Protein AF-A0A3C1LBI3-F1 (afdb_monomer_lite)

Sequence (192 aa):
MESVDVFKEKRRWQIALRRYILEKKPSTQYVQYYGITIEGFRTWIEMQFINGQSWDNFGTDWQFEHVVPVAYFDLTNEADNKLCWNFTNIHVSGISVQTPHQGISILAAKKYFESMYQASGYPICAAMLAKIDTIEQTTMHAETALATFLQYRKTFLHALTDASIEDY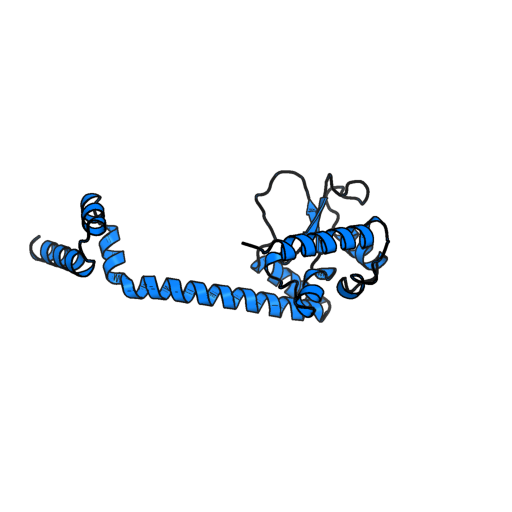LRLNDGLTPEDFLLERTLFQKFAV

pLDDT: mean 90.4, std 12.51, range [39.91, 98.62]

Radius of gyration: 25.66 Å; chains: 1; bounding box: 71×39×62 Å

Structure (mmCIF, N/CA/C/O backbone):
data_AF-A0A3C1LBI3-F1
#
_entry.id   AF-A0A3C1LBI3-F1
#
loop_
_atom_site.group_PDB
_atom_site.id
_atom_site.type_symbol
_atom_site.label_atom_id
_atom_site.label_alt_id
_atom_site.label_comp_id
_atom_site.label_asym_id
_atom_site.label_entity_id
_atom_site.label_seq_id
_atom_site.pdbx_PDB_ins_code
_atom_site.Cartn_x
_atom_site.Cartn_y
_atom_site.Cartn_z
_atom_site.occupancy
_atom_site.B_iso_or_equiv
_atom_site.auth_seq_id
_atom_site.auth_comp_id
_atom_site.auth_asym_id
_atom_site.auth_atom_id
_atom_site.pdbx_PDB_model_num
ATOM 1 N N . MET A 1 1 ? -5.461 14.061 7.483 1.00 43.88 1 MET A N 1
ATOM 2 C CA . MET A 1 1 ? -5.063 14.987 6.402 1.00 43.88 1 MET A CA 1
ATOM 3 C C . MET A 1 1 ? -3.584 14.742 6.156 1.00 43.88 1 MET A C 1
ATOM 5 O O . MET A 1 1 ? -2.796 15.084 7.028 1.00 43.88 1 MET A O 1
ATOM 9 N N . GLU A 1 2 ? -3.216 14.028 5.084 1.00 54.09 2 GLU A N 1
ATOM 10 C CA . GLU A 1 2 ? -1.796 13.826 4.736 1.00 54.09 2 GLU A CA 1
ATOM 11 C C . GLU A 1 2 ? -1.116 15.196 4.604 1.00 54.09 2 GLU A C 1
ATOM 13 O O . GLU A 1 2 ? -1.703 16.130 4.049 1.00 54.09 2 GLU A O 1
ATOM 18 N N . SER A 1 3 ? 0.092 15.353 5.152 1.00 70.50 3 SER A N 1
ATOM 19 C CA . SER A 1 3 ? 0.817 16.617 5.029 1.00 70.50 3 SER A CA 1
ATOM 20 C C . SER A 1 3 ? 1.172 16.870 3.557 1.00 70.50 3 SER A C 1
ATOM 22 O O . SER A 1 3 ? 1.411 15.942 2.782 1.00 70.50 3 SER A O 1
ATOM 24 N N . VAL A 1 4 ? 1.236 18.144 3.156 1.00 70.12 4 VAL A N 1
ATOM 25 C CA . VAL A 1 4 ? 1.608 18.555 1.785 1.00 70.12 4 VAL A CA 1
ATOM 26 C C . VAL A 1 4 ? 2.953 17.952 1.347 1.00 70.12 4 VAL A C 1
ATOM 28 O O . VAL A 1 4 ? 3.188 17.760 0.153 1.00 70.12 4 VAL A O 1
ATOM 31 N N . ASP A 1 5 ? 3.829 17.645 2.303 1.00 76.81 5 ASP A N 1
ATOM 32 C CA . ASP A 1 5 ? 5.141 17.053 2.063 1.00 76.81 5 ASP A CA 1
ATOM 33 C C . ASP A 1 5 ? 5.054 15.570 1.665 1.00 76.81 5 ASP A C 1
ATOM 35 O O . ASP A 1 5 ? 5.617 15.168 0.648 1.00 76.81 5 ASP A O 1
ATOM 39 N N . VAL A 1 6 ? 4.230 14.779 2.364 1.00 76.75 6 VAL A N 1
ATOM 40 C CA . VAL A 1 6 ? 4.013 13.349 2.061 1.00 76.75 6 VAL A CA 1
ATOM 41 C C . VAL A 1 6 ? 3.442 13.159 0.653 1.00 76.75 6 VAL A C 1
ATOM 43 O O . VAL A 1 6 ? 3.898 12.295 -0.098 1.00 76.75 6 VAL A O 1
ATOM 46 N N . PHE A 1 7 ? 2.500 14.013 0.242 1.00 79.38 7 PHE A N 1
ATOM 47 C CA . PHE A 1 7 ? 1.940 13.966 -1.112 1.00 79.38 7 PHE A CA 1
ATOM 48 C C . PHE A 1 7 ? 2.996 14.253 -2.192 1.00 79.38 7 PHE A C 1
ATOM 50 O O . PHE A 1 7 ? 3.051 13.575 -3.225 1.00 79.38 7 PHE A O 1
ATOM 57 N N . LYS A 1 8 ? 3.855 15.256 -1.963 1.00 86.31 8 LYS A N 1
ATOM 58 C CA . LYS A 1 8 ? 4.955 15.589 -2.880 1.00 86.31 8 LYS A CA 1
ATOM 59 C C . LYS A 1 8 ? 5.960 14.449 -2.965 1.00 86.31 8 LYS A C 1
ATOM 61 O O . LYS A 1 8 ? 6.387 14.115 -4.071 1.00 86.31 8 LYS A O 1
ATOM 66 N N . GLU A 1 9 ? 6.299 13.843 -1.834 1.00 88.38 9 GLU A N 1
ATOM 67 C CA . GLU A 1 9 ? 7.255 12.744 -1.778 1.00 88.38 9 GLU A CA 1
ATOM 68 C C . GLU A 1 9 ? 6.725 11.516 -2.520 1.00 88.38 9 GLU A C 1
ATOM 70 O O . GLU A 1 9 ? 7.373 11.034 -3.450 1.00 88.38 9 GLU A O 1
ATOM 75 N N . LYS A 1 10 ? 5.485 11.096 -2.246 1.00 91.06 10 LYS A N 1
ATOM 76 C CA . LYS A 1 10 ? 4.808 10.023 -2.993 1.00 91.06 10 LYS A CA 1
ATOM 77 C C . LYS A 1 10 ? 4.857 10.252 -4.505 1.00 91.06 10 LYS A C 1
ATOM 79 O O . LYS A 1 10 ? 5.157 9.333 -5.268 1.00 91.06 10 LYS A O 1
ATOM 84 N N . ARG A 1 11 ? 4.594 11.481 -4.962 1.00 93.12 11 ARG A N 1
ATOM 85 C CA . ARG A 1 11 ? 4.650 11.819 -6.392 1.00 93.12 11 ARG A CA 1
ATOM 86 C C . ARG A 1 11 ? 6.059 11.655 -6.971 1.00 93.12 11 ARG A C 1
ATOM 88 O O . ARG A 1 11 ? 6.186 11.182 -8.100 1.00 93.12 11 ARG A O 1
ATOM 95 N N . ARG A 1 12 ? 7.112 12.021 -6.231 1.00 94.56 12 ARG A N 1
ATOM 96 C CA . ARG A 1 12 ? 8.508 11.830 -6.670 1.00 94.56 12 ARG A CA 1
ATOM 97 C C . ARG A 1 12 ? 8.838 10.353 -6.849 1.00 94.56 12 ARG A C 1
ATOM 99 O O . ARG A 1 12 ? 9.368 9.991 -7.898 1.00 94.56 12 ARG A O 1
ATOM 106 N N . TRP A 1 13 ? 8.445 9.512 -5.896 1.00 96.31 13 TRP A N 1
ATOM 107 C CA . TRP A 1 13 ? 8.600 8.062 -5.997 1.00 96.31 13 TRP A CA 1
ATOM 108 C C . TRP A 1 13 ? 7.884 7.473 -7.212 1.00 96.31 13 TRP A C 1
ATOM 110 O O . TRP A 1 13 ? 8.488 6.733 -7.984 1.00 96.31 13 TRP A O 1
ATOM 120 N N . GLN A 1 14 ? 6.626 7.856 -7.451 1.00 95.38 14 GLN A N 1
ATOM 121 C CA . GLN A 1 14 ? 5.868 7.384 -8.616 1.00 95.38 14 GLN A CA 1
ATOM 122 C C . GLN A 1 14 ? 6.531 7.777 -9.942 1.00 95.38 14 GLN A C 1
ATOM 124 O O . GLN A 1 14 ? 6.595 6.968 -10.869 1.00 95.38 14 GLN A O 1
ATOM 129 N N . ILE A 1 15 ? 7.038 9.010 -10.042 1.00 96.19 15 ILE A N 1
ATOM 130 C CA . ILE A 1 15 ? 7.778 9.469 -11.223 1.00 96.19 15 ILE A CA 1
ATOM 131 C C . ILE A 1 15 ? 9.071 8.662 -11.381 1.00 96.19 15 ILE A C 1
ATOM 133 O O . ILE A 1 15 ? 9.368 8.199 -12.481 1.00 96.19 15 ILE A O 1
ATOM 137 N N . ALA A 1 16 ? 9.829 8.466 -10.300 1.00 97.19 16 ALA A N 1
ATOM 138 C CA . ALA A 1 16 ? 11.071 7.704 -10.327 1.00 97.19 16 ALA A CA 1
ATOM 139 C C . ALA A 1 16 ? 10.845 6.243 -10.743 1.00 97.19 16 ALA A C 1
ATOM 141 O O . ALA A 1 16 ? 11.603 5.732 -11.565 1.00 97.19 16 ALA A O 1
ATOM 142 N N . LEU A 1 17 ? 9.791 5.598 -10.238 1.00 97.56 17 LEU A N 1
ATOM 143 C CA . LEU A 1 17 ? 9.417 4.226 -10.583 1.00 97.56 17 LEU A CA 1
ATOM 144 C C . LEU A 1 17 ? 9.047 4.111 -12.066 1.00 97.56 17 LEU A C 1
ATOM 146 O O . LEU A 1 17 ? 9.559 3.246 -12.774 1.00 97.56 17 LEU A O 1
ATOM 150 N N . ARG A 1 18 ? 8.211 5.029 -12.570 1.00 96.75 18 ARG A N 1
ATOM 151 C CA . ARG A 1 18 ? 7.833 5.059 -13.991 1.00 96.75 18 ARG A CA 1
ATOM 152 C C . ARG A 1 18 ? 9.054 5.233 -14.890 1.00 96.75 18 ARG A C 1
ATOM 154 O O . ARG A 1 18 ? 9.206 4.481 -15.845 1.00 96.75 18 ARG A O 1
ATOM 161 N N . ARG A 1 19 ? 9.960 6.160 -14.563 1.00 97.31 19 ARG A N 1
ATOM 162 C CA . ARG A 1 19 ? 11.215 6.348 -15.314 1.00 97.31 19 ARG A CA 1
ATOM 163 C C . ARG A 1 19 ? 12.122 5.117 -15.243 1.00 97.31 19 ARG A C 1
ATOM 165 O O . ARG A 1 19 ? 12.739 4.766 -16.246 1.00 97.31 19 ARG A O 1
ATOM 172 N N . TYR A 1 20 ? 12.175 4.449 -14.091 1.00 97.62 20 TYR A N 1
ATOM 173 C CA . TYR A 1 20 ? 12.957 3.230 -13.905 1.00 97.62 20 TYR A CA 1
ATOM 174 C C . TYR A 1 20 ? 12.481 2.103 -14.827 1.00 97.62 20 TYR A C 1
ATOM 176 O O . TYR A 1 20 ? 13.297 1.502 -15.517 1.00 97.62 20 TYR A O 1
ATOM 184 N N . ILE A 1 21 ? 11.170 1.851 -14.880 1.00 96.94 21 ILE A N 1
ATOM 185 C CA . ILE A 1 21 ? 10.602 0.699 -15.597 1.00 96.94 21 ILE A CA 1
ATOM 186 C C . ILE A 1 21 ? 10.344 1.008 -17.079 1.00 96.94 21 ILE A C 1
ATOM 188 O O . ILE A 1 21 ? 10.713 0.214 -17.948 1.00 96.94 21 ILE A O 1
ATOM 192 N N . LEU A 1 22 ? 9.709 2.147 -17.380 1.00 96.81 22 LEU A N 1
ATOM 193 C CA . LEU A 1 22 ? 9.248 2.490 -18.732 1.00 96.81 22 LEU A CA 1
ATOM 194 C C . LEU A 1 22 ? 10.373 3.073 -19.585 1.00 96.81 22 LEU A C 1
ATOM 196 O O . LEU A 1 22 ? 10.549 2.676 -20.730 1.00 96.81 22 LEU A O 1
ATOM 200 N N . GLU A 1 23 ? 11.159 3.989 -19.018 1.00 96.81 23 GLU A N 1
ATOM 201 C CA . GLU A 1 23 ? 12.251 4.654 -19.741 1.00 96.81 23 GLU A CA 1
ATOM 202 C C . GLU A 1 23 ? 13.610 3.974 -19.542 1.00 96.81 23 GLU A C 1
ATOM 204 O O . GLU A 1 23 ? 14.593 4.401 -20.147 1.00 96.81 23 GLU A O 1
ATOM 209 N N . LYS A 1 24 ? 13.693 2.960 -18.670 1.00 97.06 24 LYS A N 1
ATOM 210 C CA . LYS A 1 24 ? 14.946 2.303 -18.264 1.00 97.06 24 LYS A CA 1
ATOM 211 C C . LYS A 1 24 ? 16.002 3.289 -17.731 1.00 97.06 24 LYS A C 1
ATOM 213 O O . LYS A 1 24 ? 17.202 3.088 -17.910 1.00 97.06 24 LYS A O 1
ATOM 218 N N . LYS A 1 25 ? 15.566 4.369 -17.068 1.00 97.06 25 LYS A N 1
ATOM 219 C CA . LYS A 1 25 ? 16.437 5.420 -16.507 1.00 97.06 25 LYS A CA 1
ATOM 220 C C . LYS A 1 25 ? 16.445 5.367 -14.979 1.00 97.06 25 LYS A C 1
ATOM 222 O O . LYS A 1 25 ? 15.513 5.883 -14.355 1.00 97.06 25 LYS A O 1
ATOM 227 N N . PRO A 1 26 ? 17.481 4.785 -14.352 1.00 95.25 26 PRO A N 1
ATOM 228 C CA . PRO A 1 26 ? 17.553 4.712 -12.905 1.00 95.25 26 PRO A CA 1
ATOM 229 C C . PRO A 1 26 ? 17.891 6.058 -12.265 1.00 95.25 26 PRO A C 1
ATOM 231 O O . PRO A 1 26 ? 18.691 6.835 -12.781 1.00 95.25 26 PRO A O 1
ATOM 234 N N . SER A 1 27 ? 17.296 6.305 -11.099 1.00 95.75 27 SER A N 1
ATOM 235 C CA . SER A 1 27 ? 17.718 7.362 -10.181 1.00 95.75 27 SER A CA 1
ATOM 236 C C . SER A 1 27 ? 18.553 6.744 -9.068 1.00 95.75 27 SER A C 1
ATOM 238 O O . SER A 1 27 ? 18.104 5.792 -8.426 1.00 95.75 27 SER A O 1
ATOM 240 N N . THR A 1 28 ? 19.731 7.309 -8.803 1.00 94.06 28 THR A N 1
ATOM 241 C CA . THR A 1 28 ? 20.610 6.881 -7.703 1.00 94.06 28 THR A CA 1
ATOM 242 C C . THR A 1 28 ? 19.925 6.973 -6.342 1.00 94.06 28 THR A C 1
ATOM 244 O O . THR A 1 28 ? 20.208 6.165 -5.466 1.00 94.06 28 THR A O 1
ATOM 247 N N . GLN A 1 29 ? 18.978 7.901 -6.185 1.00 95.25 29 GLN A N 1
ATOM 248 C CA . GLN A 1 29 ? 18.228 8.087 -4.947 1.00 95.25 29 GLN A CA 1
ATOM 249 C C . GLN A 1 29 ? 17.225 6.956 -4.676 1.00 95.25 29 GLN A C 1
ATOM 251 O O . GLN A 1 29 ? 16.983 6.641 -3.519 1.00 95.25 29 GLN A O 1
ATOM 256 N N . TYR A 1 30 ? 16.639 6.344 -5.712 1.00 96.50 30 TYR A N 1
ATOM 257 C CA . TYR A 1 30 ? 15.476 5.453 -5.558 1.00 96.50 30 TYR A CA 1
ATOM 258 C C . TYR A 1 30 ? 15.747 3.992 -5.947 1.00 96.50 30 TYR A C 1
ATOM 260 O O . TYR A 1 30 ? 15.022 3.095 -5.528 1.00 96.50 30 TYR A O 1
ATOM 268 N N . VAL A 1 31 ? 16.798 3.721 -6.729 1.00 96.69 31 VAL A N 1
ATOM 269 C CA . VAL A 1 31 ? 17.041 2.390 -7.317 1.00 96.69 31 VAL A CA 1
ATOM 270 C C . VAL A 1 31 ? 17.160 1.263 -6.286 1.00 96.69 31 VAL A C 1
ATOM 272 O O . VAL A 1 31 ? 16.688 0.158 -6.537 1.00 96.69 31 VAL A O 1
ATOM 275 N N . GLN A 1 32 ? 17.737 1.536 -5.114 1.00 96.00 32 GLN A N 1
ATOM 276 C CA . GLN A 1 32 ? 17.959 0.521 -4.077 1.00 96.00 32 GLN A CA 1
ATOM 277 C C . GLN A 1 32 ? 16.666 -0.026 -3.450 1.00 96.00 32 GLN A C 1
ATOM 279 O O . GLN A 1 32 ? 16.679 -1.103 -2.861 1.00 96.00 32 GLN A O 1
ATOM 284 N N . TYR A 1 33 ? 15.551 0.695 -3.575 1.00 98.12 33 TYR A N 1
ATOM 285 C CA . TYR A 1 33 ? 14.290 0.339 -2.923 1.00 98.12 33 TYR A CA 1
ATOM 286 C C . TYR A 1 33 ? 13.440 -0.624 -3.752 1.00 98.12 33 TYR A C 1
ATOM 288 O O . TYR A 1 33 ? 12.592 -1.319 -3.202 1.00 98.12 33 TYR A O 1
ATOM 296 N N . TYR A 1 34 ? 13.691 -0.717 -5.060 1.00 97.88 34 TYR A N 1
ATOM 297 C CA . TYR A 1 34 ? 12.914 -1.580 -5.949 1.00 97.88 34 TYR A CA 1
ATOM 298 C C . TYR A 1 34 ? 13.234 -3.069 -5.769 1.00 97.88 34 TYR A C 1
ATOM 300 O O . TYR A 1 34 ? 12.408 -3.910 -6.106 1.00 97.88 34 TYR A O 1
ATOM 308 N N . GLY A 1 35 ? 14.403 -3.408 -5.208 1.00 96.94 35 GLY A N 1
ATOM 309 C CA . GLY A 1 35 ? 14.765 -4.780 -4.823 1.00 96.94 35 GLY A CA 1
ATOM 310 C C . GLY A 1 35 ? 15.029 -5.749 -5.981 1.00 96.94 35 GLY A C 1
ATOM 311 O O . GLY A 1 35 ? 15.214 -6.940 -5.743 1.00 96.94 35 GLY A O 1
ATOM 312 N N . ILE A 1 36 ? 15.056 -5.251 -7.218 1.00 97.62 36 ILE A N 1
ATOM 313 C CA . ILE A 1 36 ? 15.283 -6.024 -8.442 1.00 97.62 36 ILE A CA 1
ATOM 314 C C . ILE A 1 36 ? 15.944 -5.136 -9.509 1.00 97.62 36 ILE A C 1
ATOM 316 O O . ILE A 1 36 ? 15.959 -3.911 -9.387 1.00 97.62 36 ILE A O 1
ATOM 320 N N . THR A 1 37 ? 16.509 -5.741 -10.555 1.00 98.06 37 THR A N 1
ATOM 321 C CA . THR A 1 37 ? 17.039 -5.018 -11.722 1.00 98.06 37 THR A CA 1
ATOM 322 C C . THR A 1 37 ? 15.912 -4.481 -12.611 1.00 98.06 37 THR A C 1
ATOM 324 O O . THR A 1 37 ? 14.789 -4.971 -12.546 1.00 98.06 37 THR A O 1
ATOM 327 N N . ILE A 1 38 ? 16.210 -3.518 -13.497 1.00 98.00 38 ILE A N 1
ATOM 328 C CA . ILE A 1 38 ? 15.226 -2.965 -14.451 1.00 98.00 38 ILE A CA 1
ATOM 329 C C . ILE A 1 38 ? 14.586 -4.086 -15.272 1.00 98.00 38 ILE A C 1
ATOM 331 O O . ILE A 1 38 ? 13.363 -4.164 -15.353 1.00 98.00 38 ILE A O 1
ATOM 335 N N . GLU A 1 39 ? 15.402 -4.967 -15.856 1.00 98.25 39 GLU A N 1
ATOM 336 C CA . GLU A 1 39 ? 14.892 -6.066 -16.682 1.00 98.25 39 GLU A CA 1
ATOM 337 C C . GLU A 1 39 ? 14.096 -7.072 -15.849 1.00 98.25 39 GLU A C 1
ATOM 339 O O . GLU A 1 39 ? 13.017 -7.473 -16.268 1.00 98.25 39 GLU A O 1
ATOM 344 N N . GLY A 1 40 ? 14.547 -7.402 -14.633 1.00 98.38 40 GLY A N 1
ATOM 345 C CA . GLY A 1 40 ? 13.785 -8.276 -13.741 1.00 98.38 40 GLY A CA 1
ATOM 346 C C . GLY A 1 40 ? 12.436 -7.672 -13.337 1.00 98.38 40 GLY A C 1
ATOM 347 O O . GLY A 1 40 ? 11.436 -8.384 -13.309 1.00 98.38 40 GLY A O 1
ATOM 348 N N . PHE A 1 41 ? 12.373 -6.357 -13.100 1.00 98.38 41 PHE A N 1
ATOM 349 C CA . PHE A 1 41 ? 11.109 -5.666 -12.834 1.00 98.38 41 PHE A CA 1
ATOM 350 C C . PHE A 1 41 ? 10.194 -5.712 -14.064 1.00 98.38 41 PHE A C 1
ATOM 352 O O . PHE A 1 41 ? 8.999 -5.965 -13.956 1.00 98.38 41 PHE A O 1
ATOM 359 N N . ARG A 1 42 ? 10.737 -5.509 -15.265 1.00 98.25 42 ARG A N 1
ATOM 360 C CA . ARG A 1 42 ? 9.938 -5.591 -16.492 1.00 98.25 42 ARG A CA 1
ATOM 361 C C . ARG A 1 42 ? 9.386 -6.998 -16.713 1.00 98.25 42 ARG A C 1
ATOM 363 O O . ARG A 1 42 ? 8.188 -7.112 -16.933 1.00 98.25 42 ARG A O 1
ATOM 370 N N . THR A 1 43 ? 10.193 -8.045 -16.535 1.00 98.31 43 THR A N 1
ATOM 371 C CA . THR A 1 43 ? 9.707 -9.435 -16.561 1.00 98.31 43 THR A CA 1
ATOM 372 C C . THR A 1 43 ? 8.627 -9.668 -15.505 1.00 98.31 43 THR A C 1
ATOM 374 O O . THR A 1 43 ? 7.597 -10.268 -15.799 1.00 98.31 43 THR A O 1
ATOM 377 N N . TRP A 1 44 ? 8.817 -9.154 -14.286 1.00 97.62 44 TRP A N 1
ATOM 378 C CA . TRP A 1 44 ? 7.824 -9.243 -13.214 1.00 97.62 44 TRP A CA 1
ATOM 379 C C . TRP A 1 44 ? 6.468 -8.637 -13.592 1.00 97.62 44 TRP A C 1
ATOM 381 O O . TRP A 1 44 ? 5.428 -9.220 -13.291 1.00 97.62 44 TRP A O 1
ATOM 391 N N . ILE A 1 45 ? 6.473 -7.486 -14.264 1.00 97.69 45 ILE A N 1
ATOM 392 C CA . ILE A 1 45 ? 5.263 -6.803 -14.734 1.00 97.69 45 ILE A CA 1
ATOM 393 C C . ILE A 1 45 ? 4.639 -7.532 -15.932 1.00 97.69 45 ILE A C 1
ATOM 395 O O . ILE A 1 45 ? 3.430 -7.738 -15.952 1.00 97.69 45 ILE A O 1
ATOM 399 N N . GLU A 1 46 ? 5.448 -7.974 -16.897 1.00 97.19 46 GLU A N 1
ATOM 400 C CA . GLU A 1 46 ? 4.980 -8.690 -18.093 1.00 97.19 46 GLU A CA 1
ATOM 401 C C . GLU A 1 46 ? 4.236 -9.986 -17.751 1.00 97.19 46 GLU A C 1
ATOM 403 O O . GLU A 1 46 ? 3.233 -10.298 -18.387 1.00 97.19 46 GLU A O 1
ATOM 408 N N . MET A 1 47 ? 4.667 -10.706 -16.708 1.00 96.50 47 MET A N 1
ATOM 409 C CA . MET A 1 47 ? 3.979 -11.915 -16.227 1.00 96.50 47 MET A CA 1
ATOM 410 C C . MET A 1 47 ? 2.548 -11.659 -15.729 1.00 96.50 47 MET A C 1
ATOM 412 O O . MET A 1 47 ? 1.785 -12.607 -15.558 1.00 96.50 47 MET A O 1
ATOM 416 N N . GLN A 1 48 ? 2.187 -10.401 -15.473 1.00 95.38 48 GLN A N 1
ATOM 417 C CA . GLN A 1 48 ? 0.884 -10.004 -14.944 1.00 95.38 48 GLN A CA 1
ATOM 418 C C . GLN A 1 48 ? -0.033 -9.402 -16.011 1.00 95.38 48 GLN A C 1
ATOM 420 O O . GLN A 1 48 ? -1.189 -9.104 -15.715 1.00 95.38 48 GLN A O 1
ATOM 425 N N . PHE A 1 49 ? 0.452 -9.210 -17.242 1.00 94.56 49 PHE A N 1
ATOM 426 C CA . PHE A 1 49 ? -0.392 -8.745 -18.334 1.00 94.56 49 PHE A CA 1
ATOM 427 C C . PHE A 1 49 ? -1.452 -9.795 -18.663 1.00 94.56 49 PHE A C 1
ATOM 429 O O . PHE A 1 49 ? -1.160 -10.914 -19.083 1.00 94.56 49 PHE A O 1
ATOM 436 N N . ILE A 1 50 ? -2.707 -9.402 -18.490 1.00 85.81 50 ILE A N 1
ATOM 437 C CA . ILE A 1 50 ? -3.890 -10.169 -18.859 1.00 85.81 50 ILE A CA 1
ATOM 438 C C . ILE A 1 50 ? -4.638 -9.409 -19.963 1.00 85.81 50 ILE A C 1
ATOM 440 O O . ILE A 1 50 ? -4.403 -8.233 -20.201 1.00 85.81 50 ILE A O 1
ATOM 444 N N . ASN A 1 51 ? -5.536 -10.051 -20.704 1.00 82.50 51 ASN A N 1
ATOM 445 C CA . ASN A 1 51 ? -6.503 -9.332 -21.554 1.00 82.50 51 ASN A CA 1
ATOM 446 C C . ASN A 1 51 ? -5.914 -8.291 -22.546 1.00 82.50 51 ASN A C 1
ATOM 448 O O . ASN A 1 51 ? -6.506 -7.234 -22.751 1.00 82.50 51 ASN A O 1
ATOM 452 N N . GLY A 1 52 ? -4.759 -8.567 -23.163 1.00 87.44 52 GLY A N 1
ATOM 453 C CA . GLY A 1 52 ? -4.169 -7.690 -24.189 1.00 87.44 52 GLY A CA 1
ATOM 454 C C . GLY A 1 52 ? -3.359 -6.497 -23.660 1.00 87.44 52 GLY A C 1
ATOM 455 O O . GLY A 1 52 ? -3.008 -5.606 -24.433 1.00 87.44 52 GLY A O 1
ATOM 456 N N . GLN A 1 53 ? -3.032 -6.462 -22.366 1.00 93.81 53 GLN A N 1
ATOM 457 C CA . GLN A 1 53 ? -2.083 -5.481 -21.834 1.00 93.81 53 GLN A CA 1
ATOM 458 C C . GLN A 1 53 ? -0.680 -5.668 -22.422 1.00 93.81 53 GLN A C 1
ATOM 460 O O . GLN A 1 53 ? -0.218 -6.783 -22.662 1.00 93.81 53 GLN A O 1
ATOM 465 N N . SER A 1 54 ? -0.010 -4.549 -22.674 1.00 96.19 54 SER A N 1
ATOM 466 C CA . SER A 1 54 ? 1.343 -4.476 -23.218 1.00 96.19 54 SER A CA 1
ATOM 467 C C . SER A 1 54 ? 2.025 -3.188 -22.754 1.00 96.19 54 SER A C 1
ATOM 469 O O . SER A 1 54 ? 1.400 -2.298 -22.185 1.00 96.19 54 SER A O 1
ATOM 471 N N . TRP A 1 55 ? 3.319 -3.024 -23.008 1.00 96.75 55 TRP A N 1
ATOM 472 C CA . TRP A 1 55 ? 3.987 -1.763 -22.668 1.00 96.75 55 TRP A CA 1
ATOM 473 C C . TRP A 1 55 ? 3.441 -0.551 -23.433 1.00 96.75 55 TRP A C 1
ATOM 475 O O . TRP A 1 55 ? 3.504 0.561 -22.911 1.00 96.75 55 TRP A O 1
ATOM 485 N N . ASP A 1 56 ? 2.871 -0.768 -24.621 1.00 96.19 56 ASP A N 1
ATOM 486 C CA . ASP A 1 56 ? 2.409 0.299 -25.512 1.00 96.19 56 ASP A CA 1
ATOM 487 C C . ASP A 1 56 ? 1.085 0.930 -25.055 1.00 96.19 56 ASP A C 1
ATOM 489 O O . ASP A 1 56 ? 0.791 2.068 -25.417 1.00 96.19 56 ASP A O 1
ATOM 493 N N . ASN A 1 57 ? 0.301 0.228 -24.227 1.00 94.62 57 ASN A N 1
ATOM 494 C CA . ASN A 1 57 ? -0.981 0.712 -23.698 1.00 94.62 57 ASN A CA 1
ATOM 495 C C . ASN A 1 57 ? -0.943 1.074 -22.201 1.00 94.62 57 ASN A C 1
ATOM 497 O O . ASN A 1 57 ? -1.990 1.210 -21.556 1.00 94.62 57 ASN A O 1
ATOM 501 N N . PHE A 1 58 ? 0.254 1.298 -21.643 1.00 95.06 58 PHE A N 1
ATOM 502 C CA . PHE A 1 58 ? 0.408 1.842 -20.292 1.00 95.06 58 PHE A CA 1
ATOM 503 C C . PHE A 1 58 ? -0.249 3.228 -20.166 1.00 95.06 58 PHE A C 1
ATOM 505 O O . PHE A 1 58 ? -0.020 4.129 -20.969 1.00 95.06 58 PHE A O 1
ATOM 512 N N . GLY A 1 59 ? -1.037 3.425 -19.110 1.00 91.25 59 GLY A N 1
ATOM 513 C CA . GLY A 1 59 ? -1.783 4.655 -18.843 1.00 91.25 59 GLY A CA 1
ATOM 514 C C . GLY A 1 59 ? -3.098 4.779 -19.616 1.00 91.25 59 GLY A C 1
ATOM 515 O O . GLY A 1 59 ? -3.873 5.683 -19.318 1.00 91.25 59 GLY A O 1
ATOM 516 N N . THR A 1 60 ? -3.365 3.883 -20.572 1.00 91.88 60 THR A N 1
ATOM 517 C CA . THR A 1 60 ? -4.661 3.772 -21.263 1.00 91.88 60 THR A CA 1
ATOM 518 C C . THR A 1 60 ? -5.428 2.547 -20.779 1.00 91.88 60 THR A C 1
ATOM 520 O O . THR A 1 60 ? -6.545 2.695 -20.290 1.00 91.88 60 THR A O 1
ATOM 523 N N . ASP A 1 61 ? -4.798 1.370 -20.815 1.00 91.94 61 ASP A N 1
ATOM 524 C CA . ASP A 1 61 ? -5.453 0.103 -20.469 1.00 91.94 61 ASP A CA 1
ATOM 525 C C . ASP A 1 61 ? -5.050 -0.410 -19.084 1.00 91.94 61 ASP A C 1
ATOM 527 O O . ASP A 1 61 ? -5.818 -1.127 -18.442 1.00 91.94 61 ASP A O 1
ATOM 531 N N . TRP A 1 62 ? -3.866 -0.030 -18.594 1.00 93.75 62 TRP A N 1
ATOM 532 C CA . TRP A 1 62 ? -3.368 -0.435 -17.279 1.00 93.75 62 TRP A CA 1
ATOM 533 C C . TRP A 1 62 ? -2.372 0.556 -16.672 1.00 93.75 62 TRP A C 1
ATOM 535 O O . TRP A 1 62 ? -1.817 1.419 -17.351 1.00 93.75 62 TRP A O 1
ATOM 545 N N . GLN A 1 63 ? -2.127 0.420 -15.372 1.00 94.31 63 GLN A N 1
ATOM 546 C CA . GLN A 1 63 ? -1.192 1.227 -14.595 1.00 94.31 63 GLN A CA 1
ATOM 547 C C . GLN A 1 63 ? -0.501 0.402 -13.500 1.00 94.31 63 GLN A C 1
ATOM 549 O O . GLN A 1 63 ? -0.910 -0.715 -13.191 1.00 94.31 63 GLN A O 1
ATOM 554 N N . PHE A 1 64 ? 0.540 0.977 -12.890 1.00 95.06 64 PHE A N 1
ATOM 555 C CA . PHE A 1 64 ? 1.158 0.415 -11.686 1.00 95.06 64 PHE A CA 1
ATOM 556 C C . PHE A 1 64 ? 0.287 0.676 -10.461 1.00 95.06 64 PHE A C 1
ATOM 558 O O . PHE A 1 64 ? -0.066 1.828 -10.186 1.00 95.06 64 PHE A O 1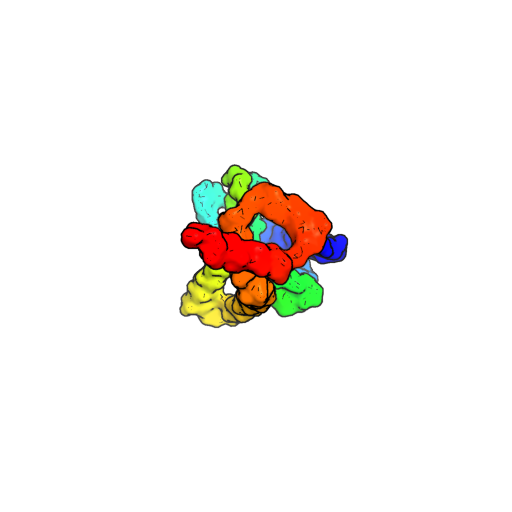
ATOM 565 N N . GLU A 1 65 ? 0.039 -0.366 -9.681 1.00 92.62 65 GLU A N 1
ATOM 566 C CA . GLU A 1 65 ? -0.670 -0.281 -8.410 1.00 92.62 65 GLU A CA 1
ATOM 567 C C . GLU A 1 65 ? 0.094 -1.017 -7.306 1.00 92.62 65 GLU A C 1
ATOM 569 O O . GLU A 1 65 ? 0.883 -1.923 -7.574 1.00 92.62 65 GLU A O 1
ATOM 574 N N . HIS A 1 66 ? -0.101 -0.596 -6.055 1.00 94.38 66 HIS A N 1
ATOM 575 C CA . HIS A 1 66 ? 0.518 -1.273 -4.920 1.00 94.38 66 HIS A CA 1
ATOM 576 C C . HIS A 1 66 ? -0.378 -2.404 -4.416 1.00 94.38 66 HIS A C 1
ATOM 578 O O . HIS A 1 66 ? -1.592 -2.227 -4.352 1.00 94.38 66 HIS A O 1
ATOM 584 N N . VAL A 1 67 ? 0.206 -3.536 -4.022 1.00 95.88 67 VAL A N 1
ATOM 585 C CA . VAL A 1 67 ? -0.547 -4.633 -3.394 1.00 95.88 67 VAL A CA 1
ATOM 586 C C . VAL A 1 67 ? -1.002 -4.227 -1.991 1.00 95.88 67 VAL A C 1
ATOM 588 O O . VAL A 1 67 ? -2.189 -4.281 -1.688 1.00 95.88 67 VAL A O 1
ATOM 591 N N . VAL A 1 68 ? -0.077 -3.754 -1.151 1.00 95.75 68 VAL A N 1
ATOM 592 C CA . VAL A 1 68 ? -0.388 -3.024 0.084 1.00 95.75 68 VAL A CA 1
ATOM 593 C C . VAL A 1 68 ? -0.340 -1.526 -0.231 1.00 95.75 68 VAL A C 1
ATOM 595 O O . VAL A 1 68 ? 0.716 -1.033 -0.640 1.00 95.75 68 VAL A O 1
ATOM 598 N N . PRO A 1 69 ? -1.440 -0.772 -0.052 1.00 93.62 69 PRO A N 1
ATOM 599 C CA . PRO A 1 69 ? -1.484 0.646 -0.393 1.00 93.62 69 PRO A CA 1
ATOM 600 C C . PRO A 1 69 ? -0.424 1.489 0.326 1.00 93.62 69 PRO A C 1
ATOM 602 O O . PRO A 1 69 ? -0.195 1.326 1.522 1.00 93.62 69 PRO A O 1
ATOM 605 N N . VAL A 1 70 ? 0.132 2.481 -0.383 1.00 93.50 70 VAL A N 1
ATOM 606 C CA . VAL A 1 70 ? 1.124 3.446 0.147 1.00 93.50 70 VAL A CA 1
ATOM 607 C C . VAL A 1 70 ? 0.676 4.096 1.465 1.00 93.50 70 VAL A C 1
ATOM 609 O O . VAL A 1 70 ? 1.509 4.394 2.309 1.00 93.50 70 VAL A O 1
ATOM 612 N N . ALA A 1 71 ? -0.633 4.282 1.664 1.00 91.38 71 ALA A N 1
ATOM 613 C CA . ALA A 1 71 ? -1.205 4.899 2.865 1.00 91.38 71 ALA A CA 1
ATOM 614 C C . ALA A 1 71 ? -0.918 4.131 4.172 1.00 91.38 71 ALA A C 1
ATOM 616 O O . ALA A 1 71 ? -1.073 4.693 5.252 1.00 91.38 71 ALA A O 1
ATOM 617 N N . TYR A 1 72 ? -0.504 2.864 4.086 1.00 93.25 72 TYR A N 1
ATOM 618 C CA . TYR A 1 72 ? -0.106 2.063 5.244 1.00 93.25 72 TYR A CA 1
ATOM 619 C C . TYR A 1 72 ? 1.388 2.170 5.585 1.00 93.25 72 TYR A C 1
ATOM 621 O O . TYR A 1 72 ? 1.844 1.550 6.548 1.00 93.25 72 TYR A O 1
ATOM 629 N N . PHE A 1 73 ? 2.159 2.941 4.816 1.00 94.75 73 PHE A N 1
ATOM 630 C CA . PHE A 1 73 ? 3.597 3.111 4.998 1.00 94.75 73 PHE A CA 1
ATOM 631 C C . PHE A 1 73 ? 3.937 4.534 5.435 1.00 94.75 73 PHE A C 1
ATOM 633 O O . PHE A 1 73 ? 3.390 5.518 4.937 1.00 94.75 73 PHE A O 1
ATOM 640 N N . ASP A 1 74 ? 4.898 4.635 6.342 1.00 94.06 74 ASP A N 1
ATOM 641 C CA . ASP A 1 74 ? 5.563 5.870 6.705 1.00 94.06 74 ASP A CA 1
ATOM 642 C C . ASP A 1 74 ? 6.709 6.135 5.722 1.00 94.06 74 ASP A C 1
ATOM 644 O O . ASP A 1 74 ? 7.789 5.550 5.812 1.00 94.06 74 ASP A O 1
ATOM 648 N N . LEU A 1 75 ? 6.483 7.053 4.780 1.00 93.44 75 LEU A N 1
ATOM 649 C CA . LEU A 1 75 ? 7.481 7.418 3.769 1.00 93.44 75 LEU A CA 1
ATOM 650 C C . LEU A 1 75 ? 8.707 8.149 4.346 1.00 93.44 75 LEU A C 1
ATOM 652 O O . LEU A 1 75 ? 9.685 8.348 3.623 1.00 93.44 75 LEU A O 1
ATOM 656 N N . THR A 1 76 ? 8.689 8.541 5.625 1.00 92.31 76 THR A N 1
ATOM 657 C CA . THR A 1 76 ? 9.871 9.077 6.320 1.00 92.31 76 THR A CA 1
ATOM 658 C C . THR A 1 76 ? 10.781 7.971 6.861 1.00 92.31 76 THR A C 1
ATOM 660 O O . THR A 1 76 ? 11.948 8.223 7.164 1.00 92.31 76 THR A O 1
ATOM 663 N N . ASN A 1 77 ? 10.286 6.731 6.924 1.00 94.19 77 ASN A N 1
ATOM 664 C CA . ASN A 1 77 ? 11.017 5.571 7.405 1.00 94.19 77 ASN A CA 1
ATOM 665 C C . ASN A 1 77 ? 11.624 4.771 6.236 1.00 94.19 77 ASN A C 1
ATOM 667 O O . ASN A 1 77 ? 10.949 4.356 5.293 1.00 94.19 77 ASN A O 1
ATOM 671 N N . GLU A 1 78 ? 12.934 4.523 6.296 1.00 95.44 78 GLU A N 1
ATOM 672 C CA . GLU A 1 78 ? 13.655 3.832 5.222 1.00 95.44 78 GLU A CA 1
ATOM 673 C C . GLU A 1 78 ? 13.211 2.371 5.034 1.00 95.44 78 GLU A C 1
ATOM 675 O O . GLU A 1 78 ? 13.141 1.896 3.899 1.00 95.44 78 GLU A O 1
ATOM 680 N N . ALA A 1 79 ? 12.905 1.654 6.119 1.00 96.62 79 ALA A N 1
ATOM 681 C CA . ALA A 1 79 ? 12.445 0.269 6.046 1.00 96.62 79 ALA A CA 1
ATOM 682 C C . ALA A 1 79 ? 11.057 0.187 5.397 1.00 96.62 79 ALA A C 1
ATOM 684 O O . ALA A 1 79 ? 10.847 -0.646 4.517 1.00 96.62 79 ALA A O 1
ATOM 685 N N . ASP A 1 80 ? 10.155 1.108 5.742 1.00 97.12 80 ASP A N 1
ATOM 686 C CA . ASP A 1 80 ? 8.843 1.213 5.100 1.00 97.12 80 ASP A CA 1
ATOM 687 C C . ASP A 1 80 ? 8.973 1.547 3.610 1.00 97.12 80 ASP A C 1
ATOM 689 O O . ASP A 1 80 ? 8.306 0.919 2.792 1.00 97.12 80 ASP A O 1
ATOM 693 N N . ASN A 1 81 ? 9.887 2.440 3.221 1.00 97.12 81 ASN A N 1
ATOM 694 C CA . ASN A 1 81 ? 10.157 2.711 1.806 1.00 97.12 81 ASN A CA 1
ATOM 695 C C . ASN A 1 81 ? 10.677 1.472 1.056 1.00 97.12 81 ASN A C 1
ATOM 697 O O . ASN A 1 81 ? 10.273 1.234 -0.084 1.00 97.12 81 ASN A O 1
ATOM 701 N N . LYS A 1 82 ? 11.541 0.659 1.684 1.00 98.12 82 LYS A N 1
ATOM 702 C CA . LYS A 1 82 ? 12.051 -0.593 1.092 1.00 98.12 82 LYS A CA 1
ATOM 703 C C . LYS A 1 82 ? 10.956 -1.628 0.885 1.00 98.12 82 LYS A C 1
ATOM 705 O O . LYS A 1 82 ? 11.053 -2.384 -0.069 1.00 98.12 82 LYS A O 1
ATOM 710 N N . LEU A 1 83 ? 9.943 -1.672 1.748 1.00 98.38 83 LEU A N 1
ATOM 711 C CA . LEU A 1 83 ? 8.789 -2.557 1.579 1.00 98.38 83 LEU A CA 1
ATOM 712 C C . LEU A 1 83 ? 7.801 -1.992 0.556 1.00 98.38 83 LEU A C 1
ATOM 714 O O . LEU A 1 83 ? 7.413 -2.691 -0.377 1.00 98.38 83 LEU A O 1
ATOM 718 N N . CYS A 1 84 ? 7.433 -0.718 0.705 1.00 97.88 84 CYS A N 1
ATOM 719 C CA . CYS A 1 84 ? 6.427 -0.046 -0.109 1.00 97.88 84 CYS A CA 1
ATOM 720 C C . CYS A 1 84 ? 6.777 -0.092 -1.598 1.00 97.88 84 CYS A C 1
ATOM 722 O O . CYS A 1 84 ? 5.920 -0.427 -2.411 1.00 97.88 84 CYS A O 1
ATOM 724 N N . TRP A 1 85 ? 8.028 0.218 -1.948 1.00 98.00 85 TRP A N 1
ATOM 725 C CA . TRP A 1 85 ? 8.468 0.353 -3.339 1.00 98.00 85 TRP A CA 1
ATOM 726 C C . TRP A 1 85 ? 9.158 -0.897 -3.895 1.00 98.00 85 TRP A C 1
ATOM 728 O O . TRP A 1 85 ? 9.599 -0.876 -5.044 1.00 98.00 85 TRP A O 1
ATOM 738 N N . ASN A 1 86 ? 9.238 -1.990 -3.128 1.00 98.62 86 ASN A N 1
ATOM 739 C CA . ASN A 1 86 ? 9.762 -3.255 -3.634 1.00 98.62 86 ASN A CA 1
ATOM 740 C C . ASN A 1 86 ? 8.907 -3.770 -4.797 1.00 98.62 86 ASN A C 1
ATOM 742 O O . ASN A 1 86 ? 7.682 -3.661 -4.759 1.00 98.62 86 ASN A O 1
ATOM 746 N N . PHE A 1 87 ? 9.528 -4.408 -5.790 1.00 98.44 87 PHE A N 1
ATOM 747 C CA . PHE A 1 87 ? 8.809 -4.973 -6.934 1.00 98.44 87 PHE A CA 1
ATOM 748 C C . PHE A 1 87 ? 7.678 -5.931 -6.535 1.00 98.44 87 PHE A C 1
ATOM 750 O O . PHE A 1 87 ? 6.633 -5.932 -7.176 1.00 98.44 87 PHE A O 1
ATOM 757 N N . THR A 1 88 ? 7.838 -6.685 -5.441 1.00 98.06 88 THR A N 1
ATOM 758 C CA . THR A 1 88 ? 6.803 -7.605 -4.938 1.00 98.06 88 THR A CA 1
ATOM 759 C C . THR A 1 88 ? 5.538 -6.899 -4.460 1.00 98.06 88 THR A C 1
ATOM 761 O O . THR A 1 88 ? 4.478 -7.521 -4.429 1.00 98.06 88 THR A O 1
ATOM 764 N N . ASN A 1 89 ? 5.628 -5.610 -4.120 1.00 98.12 89 ASN A N 1
ATOM 765 C CA . ASN A 1 89 ? 4.491 -4.781 -3.743 1.00 98.12 89 ASN A CA 1
ATOM 766 C C . ASN A 1 89 ? 3.908 -3.990 -4.922 1.00 98.12 89 ASN A C 1
ATOM 768 O O . ASN A 1 89 ? 2.958 -3.248 -4.710 1.00 98.12 89 ASN A O 1
ATOM 772 N N . ILE A 1 90 ? 4.435 -4.129 -6.143 1.00 97.25 90 ILE A N 1
ATOM 773 C CA . ILE A 1 90 ? 3.941 -3.439 -7.342 1.00 97.25 90 ILE A CA 1
ATOM 774 C C . ILE A 1 90 ? 3.340 -4.456 -8.317 1.00 97.25 90 ILE A C 1
ATOM 776 O O . ILE A 1 90 ? 3.977 -5.453 -8.668 1.00 97.25 90 ILE A O 1
ATOM 780 N N . HIS A 1 91 ? 2.126 -4.175 -8.788 1.00 93.94 91 HIS A N 1
ATOM 781 C CA . HIS A 1 91 ? 1.383 -5.035 -9.705 1.00 93.94 91 HIS A CA 1
ATOM 782 C C . HIS A 1 91 ? 0.726 -4.254 -10.852 1.00 93.94 91 HIS A C 1
ATOM 784 O O . HIS A 1 91 ? 0.652 -3.019 -10.830 1.00 93.94 91 HIS A O 1
ATOM 790 N N . VAL A 1 92 ? 0.282 -4.990 -11.873 1.00 94.56 92 VAL A N 1
ATOM 791 C CA . VAL A 1 92 ? -0.497 -4.464 -13.004 1.00 94.56 92 VAL A CA 1
ATOM 792 C C . VAL A 1 92 ? -1.961 -4.347 -12.600 1.00 94.56 92 VAL A C 1
ATOM 794 O O . VAL A 1 92 ? -2.566 -5.324 -12.170 1.00 94.56 92 VAL A O 1
ATOM 797 N N . SER A 1 93 ? -2.541 -3.166 -12.796 1.00 91.38 93 SER A N 1
ATOM 798 C CA . SER A 1 93 ? -3.964 -2.913 -12.564 1.00 91.38 93 SER A CA 1
ATOM 799 C C . SER A 1 93 ? -4.606 -2.295 -13.800 1.00 91.38 93 SER A C 1
ATOM 801 O O . SER A 1 93 ? -4.061 -1.352 -14.377 1.00 91.38 93 SER A O 1
ATOM 803 N N . GLY A 1 94 ? -5.741 -2.845 -14.235 1.00 88.75 94 GLY A N 1
ATOM 804 C CA . GLY A 1 94 ? -6.483 -2.366 -15.402 1.00 88.75 94 GLY A CA 1
ATOM 805 C C . GLY A 1 94 ? -7.179 -1.026 -15.143 1.00 88.75 94 GLY A C 1
ATOM 806 O O . GLY A 1 94 ? -7.661 -0.771 -14.045 1.00 88.75 94 GLY A O 1
ATOM 807 N N . ILE A 1 95 ? -7.260 -0.168 -16.162 1.00 84.62 95 ILE A N 1
ATOM 808 C CA . ILE A 1 95 ? -7.885 1.166 -16.066 1.00 84.62 95 ILE A CA 1
ATOM 809 C C . ILE 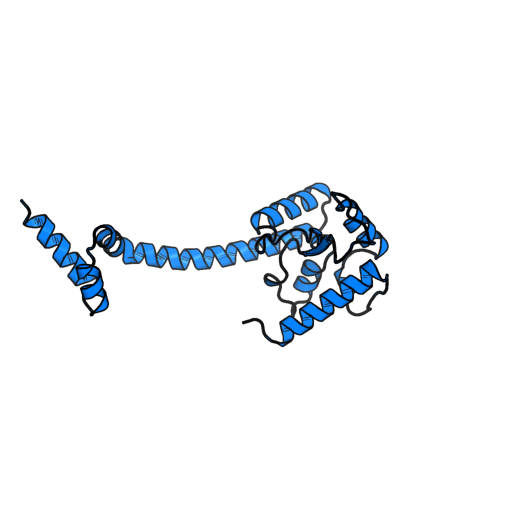A 1 95 ? -9.387 1.130 -16.432 1.00 84.62 95 ILE A C 1
ATOM 811 O O . ILE A 1 95 ? -10.131 2.053 -16.093 1.00 84.62 95 ILE A O 1
ATOM 815 N N . SER A 1 96 ? -9.875 0.080 -17.108 1.00 66.25 96 SER A N 1
ATOM 816 C CA . SER A 1 96 ? -11.234 0.065 -17.664 1.00 66.25 96 SER A CA 1
ATOM 817 C C . SER A 1 96 ? -12.336 -0.034 -16.596 1.00 66.25 96 SER A C 1
ATOM 819 O O . SER A 1 96 ? -12.501 -1.071 -15.957 1.00 66.25 96 SER A O 1
ATOM 821 N N . VAL A 1 97 ? -13.145 1.032 -16.544 1.00 48.38 97 VAL A N 1
ATOM 822 C CA . VAL A 1 97 ? -14.328 1.294 -15.705 1.00 48.38 97 VAL A CA 1
ATOM 823 C C . VAL A 1 97 ? -13.995 1.479 -14.228 1.00 48.38 97 VAL A C 1
ATOM 825 O O . VAL A 1 97 ? -13.431 0.606 -13.590 1.00 48.38 97 VAL A O 1
ATOM 828 N N . GLN A 1 98 ? -14.394 2.642 -13.703 1.00 46.25 98 GLN A N 1
ATOM 829 C CA . GLN A 1 98 ? -14.346 3.046 -12.300 1.00 46.25 98 GLN A CA 1
ATOM 830 C C . GLN A 1 98 ? -14.847 1.929 -11.369 1.00 46.25 98 GLN A C 1
ATOM 832 O O . GLN A 1 98 ? -16.009 1.907 -10.971 1.00 46.25 98 GLN A O 1
ATOM 837 N N . THR A 1 99 ? -13.976 1.005 -10.984 1.00 39.91 99 THR A N 1
ATOM 838 C CA . THR A 1 99 ? -14.164 0.240 -9.764 1.00 39.91 99 THR A CA 1
ATOM 839 C C . THR A 1 99 ? -13.839 1.207 -8.630 1.00 39.91 99 THR A C 1
ATOM 841 O O . THR A 1 99 ? -12.754 1.794 -8.611 1.00 39.91 99 THR A O 1
ATOM 844 N N . PRO A 1 100 ? -14.786 1.480 -7.718 1.00 41.75 100 PRO A N 1
ATOM 845 C CA . PRO A 1 100 ? -14.555 2.392 -6.608 1.00 41.75 100 PRO A CA 1
ATOM 846 C C . PRO A 1 100 ? -13.405 1.836 -5.776 1.00 41.75 100 PRO A C 1
ATOM 848 O O . PRO A 1 100 ? -13.615 0.854 -5.079 1.00 41.75 100 PRO A O 1
ATOM 851 N N . HIS A 1 101 ? -12.204 2.413 -5.921 1.00 44.78 101 HIS A N 1
ATOM 852 C CA . HIS A 1 101 ? -10.977 2.091 -5.185 1.00 44.78 101 HIS A CA 1
ATOM 853 C C . HIS A 1 101 ? -10.955 0.668 -4.601 1.00 44.78 101 HIS A C 1
ATOM 855 O O . HIS A 1 101 ? -10.827 0.500 -3.389 1.00 44.78 101 HIS A O 1
ATOM 861 N N . GLN A 1 102 ? -11.101 -0.367 -5.434 1.00 47.78 102 GLN A N 1
ATOM 862 C CA . GLN A 1 102 ? -10.906 -1.741 -4.976 1.00 47.78 102 GLN A CA 1
ATOM 863 C C . GLN A 1 102 ? -9.407 -2.025 -4.965 1.00 47.78 102 GLN A C 1
ATOM 865 O O . GLN A 1 102 ? -8.918 -2.906 -5.662 1.00 47.78 102 GLN A O 1
ATOM 870 N N . GLY A 1 103 ? -8.674 -1.247 -4.162 1.00 56.06 103 GLY A N 1
ATOM 871 C CA . GLY A 1 103 ? -7.362 -1.678 -3.718 1.00 56.06 103 GLY A CA 1
ATOM 872 C C . GLY A 1 103 ? -7.517 -3.065 -3.101 1.00 56.06 103 GLY A C 1
ATOM 873 O O . GLY A 1 103 ? -8.536 -3.364 -2.466 1.00 56.06 103 GLY A O 1
ATOM 874 N N . ILE A 1 104 ? -6.530 -3.926 -3.328 1.00 64.31 104 ILE A N 1
ATOM 875 C CA . ILE A 1 104 ? -6.502 -5.268 -2.753 1.00 64.31 104 ILE A CA 1
ATOM 876 C C . ILE A 1 104 ? -6.774 -5.137 -1.246 1.00 64.31 104 ILE A C 1
ATOM 878 O O . ILE A 1 104 ? -6.074 -4.410 -0.540 1.00 64.31 104 ILE A O 1
ATOM 882 N N . SER A 1 105 ? -7.832 -5.797 -0.753 1.00 85.75 105 SER A N 1
ATOM 883 C CA . SER A 1 105 ? -8.131 -5.793 0.685 1.00 85.75 105 SER A CA 1
ATOM 884 C C . SER A 1 105 ? -6.901 -6.265 1.462 1.00 85.75 105 SER A C 1
ATOM 886 O O . SER A 1 105 ? -6.182 -7.139 0.979 1.00 85.75 105 SER A O 1
ATOM 888 N N . ILE A 1 106 ? -6.671 -5.752 2.674 1.00 90.25 106 ILE A N 1
ATOM 889 C CA . ILE A 1 106 ? -5.524 -6.183 3.495 1.00 90.25 106 ILE A CA 1
ATOM 890 C C . ILE A 1 106 ? -5.481 -7.712 3.646 1.00 90.25 106 ILE A C 1
ATOM 892 O O . ILE A 1 106 ? -4.414 -8.309 3.536 1.00 90.25 106 ILE A O 1
ATOM 896 N N . LEU A 1 107 ? -6.645 -8.363 3.748 1.00 90.50 107 LEU A N 1
ATOM 897 C CA . LEU A 1 107 ? -6.760 -9.822 3.752 1.00 90.50 107 LEU A CA 1
ATOM 898 C C . LEU A 1 107 ? -6.225 -10.474 2.465 1.00 90.50 107 LEU A C 1
ATOM 900 O O . LEU A 1 107 ? -5.536 -11.492 2.515 1.00 90.50 107 LEU A O 1
ATOM 904 N N . ALA A 1 108 ? -6.553 -9.917 1.300 1.00 91.38 108 ALA A N 1
ATOM 905 C CA . ALA A 1 108 ? -6.065 -10.421 0.020 1.00 91.38 108 ALA A CA 1
ATOM 906 C C . ALA A 1 108 ? -4.561 -10.151 -0.160 1.00 91.38 108 ALA A C 1
ATOM 908 O O . ALA A 1 108 ? -3.847 -11.025 -0.648 1.00 91.38 108 ALA A O 1
ATOM 909 N N . ALA A 1 109 ? -4.063 -9.002 0.310 1.00 94.44 109 ALA A N 1
ATOM 910 C CA . ALA A 1 109 ? -2.636 -8.693 0.317 1.00 94.44 109 ALA A CA 1
ATOM 911 C C . ALA A 1 109 ? -1.861 -9.671 1.214 1.00 94.44 109 ALA A C 1
ATOM 913 O O . ALA A 1 109 ? -0.830 -10.197 0.797 1.00 94.44 109 ALA A O 1
ATOM 914 N N . LYS A 1 110 ? -2.394 -9.991 2.402 1.00 96.31 110 LYS A N 1
ATOM 915 C CA . LYS A 1 110 ? -1.822 -10.988 3.318 1.00 96.31 110 LYS A CA 1
ATOM 916 C C . LYS A 1 110 ? -1.679 -12.346 2.642 1.00 96.31 110 LYS A C 1
ATOM 918 O O . LYS A 1 110 ? -0.571 -12.860 2.544 1.00 96.31 110 LYS A O 1
ATOM 923 N N . LYS A 1 111 ? -2.766 -12.865 2.060 1.00 96.88 111 LYS A N 1
ATOM 924 C CA . LYS A 1 111 ? -2.757 -14.143 1.324 1.00 96.88 111 LYS A CA 1
ATOM 925 C C . LYS A 1 111 ? -1.768 -14.151 0.160 1.00 96.88 111 LYS A C 1
ATOM 927 O O . LYS A 1 111 ? -1.107 -15.161 -0.090 1.00 96.88 111 LYS A O 1
ATOM 932 N N . TYR A 1 112 ? -1.664 -13.035 -0.560 1.00 96.31 112 TYR A N 1
ATOM 933 C CA . TYR A 1 112 ? -0.691 -12.878 -1.634 1.00 96.31 112 TYR A CA 1
ATOM 934 C C . TYR A 1 112 ? 0.748 -12.989 -1.105 1.00 96.31 112 TYR A C 1
ATOM 936 O O . TYR A 1 112 ? 1.512 -13.818 -1.601 1.00 96.31 112 TYR A O 1
ATOM 944 N N . PHE A 1 113 ? 1.113 -12.229 -0.067 1.00 98.00 113 PHE A N 1
ATOM 945 C CA . PHE A 1 113 ? 2.471 -12.264 0.486 1.00 98.00 113 PHE A CA 1
ATOM 946 C C . PHE A 1 113 ? 2.786 -13.579 1.210 1.00 98.00 113 PHE A C 1
ATOM 948 O O . PHE A 1 113 ? 3.925 -14.039 1.134 1.00 98.00 113 PHE A O 1
ATOM 955 N N . GLU A 1 114 ? 1.796 -14.234 1.824 1.00 98.38 114 GLU A N 1
ATOM 956 C CA . GLU A 1 114 ? 1.913 -15.602 2.345 1.00 98.38 114 GLU A CA 1
ATOM 957 C C . GLU A 1 114 ? 2.281 -16.564 1.217 1.00 98.38 114 GLU A C 1
ATOM 959 O O . GLU A 1 114 ? 3.274 -17.279 1.319 1.00 98.38 114 GLU A O 1
ATOM 964 N N . SER A 1 115 ? 1.539 -16.533 0.109 1.00 98.00 115 SER A N 1
ATOM 965 C CA . SER A 1 115 ? 1.788 -17.408 -1.042 1.00 98.00 115 SER A CA 1
ATOM 966 C C . SER A 1 115 ? 3.181 -17.181 -1.634 1.00 98.00 115 SER A C 1
ATOM 968 O O . SER A 1 115 ? 3.920 -18.138 -1.870 1.00 98.00 115 SER A 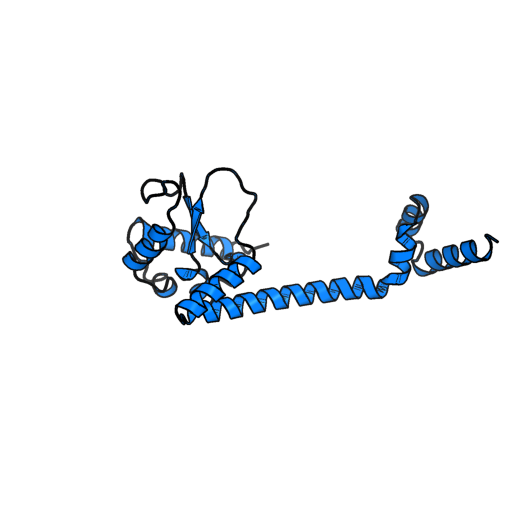O 1
ATOM 970 N N . MET A 1 116 ? 3.575 -15.916 -1.819 1.00 97.62 116 MET A N 1
ATOM 971 C CA . MET A 1 116 ? 4.901 -15.566 -2.332 1.00 97.62 116 MET A CA 1
ATOM 972 C C . MET A 1 116 ? 6.014 -15.999 -1.376 1.00 97.62 116 MET A C 1
ATOM 974 O O . MET A 1 116 ? 7.033 -16.526 -1.826 1.00 97.62 116 MET A O 1
ATOM 978 N N . TYR A 1 117 ? 5.838 -15.816 -0.064 1.00 98.50 117 TYR A N 1
ATOM 979 C CA . TYR A 1 117 ? 6.824 -16.236 0.929 1.00 98.50 117 TYR A CA 1
ATOM 980 C C . TYR A 1 117 ? 6.956 -17.758 0.999 1.00 98.50 117 TYR A C 1
ATOM 982 O O . TYR A 1 117 ? 8.071 -18.264 0.941 1.00 98.50 117 TYR A O 1
ATOM 990 N N . GLN A 1 118 ? 5.845 -18.496 1.052 1.00 98.31 118 GLN A N 1
ATOM 991 C CA . GLN A 1 118 ? 5.871 -19.961 1.104 1.00 98.31 118 GLN A CA 1
ATOM 992 C C . GLN A 1 118 ? 6.526 -20.571 -0.141 1.00 98.31 118 GLN A C 1
ATOM 994 O O . GLN A 1 118 ? 7.247 -21.559 -0.036 1.00 98.31 118 GLN A O 1
ATOM 999 N N . ALA A 1 119 ? 6.319 -19.970 -1.316 1.00 98.12 119 ALA A N 1
ATOM 1000 C CA . ALA A 1 119 ? 6.892 -20.465 -2.564 1.00 98.12 119 ALA A CA 1
ATOM 1001 C C . ALA A 1 119 ? 8.391 -20.156 -2.731 1.00 98.12 119 ALA A C 1
ATOM 1003 O O . ALA A 1 119 ? 9.096 -20.912 -3.395 1.00 98.12 119 ALA A O 1
ATOM 1004 N N . SER 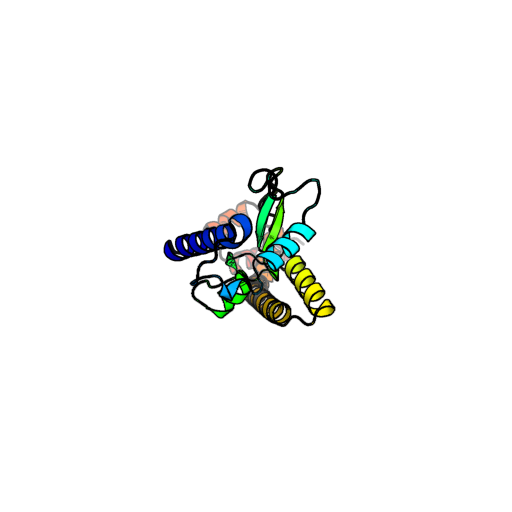A 1 120 ? 8.880 -19.042 -2.178 1.00 97.88 120 SER A N 1
ATOM 1005 C CA . SER A 1 120 ? 10.221 -18.517 -2.497 1.00 97.88 120 SER A CA 1
ATOM 1006 C C . SER A 1 120 ? 11.168 -18.378 -1.306 1.00 97.88 120 SER A C 1
ATOM 1008 O O . SER A 1 120 ? 12.374 -18.245 -1.500 1.00 97.88 120 SER A O 1
ATOM 1010 N N . GLY A 1 121 ? 10.645 -18.332 -0.080 1.00 98.19 121 GLY A N 1
ATOM 1011 C CA . GLY A 1 121 ? 11.394 -17.933 1.111 1.00 98.19 121 GLY A CA 1
ATOM 1012 C C . GLY A 1 121 ? 11.881 -16.477 1.085 1.00 98.19 121 GLY A C 1
ATOM 1013 O O . GLY A 1 121 ? 12.754 -16.120 1.875 1.00 98.19 121 GLY A O 1
ATOM 1014 N N . TYR A 1 122 ? 11.369 -15.627 0.183 1.00 97.81 122 TYR A N 1
ATOM 1015 C CA . TYR A 1 122 ? 11.901 -14.277 -0.015 1.00 97.81 122 TYR A CA 1
ATOM 1016 C C . TYR A 1 122 ? 11.687 -13.391 1.230 1.00 97.81 122 TYR A C 1
ATOM 1018 O O . TYR A 1 122 ? 10.538 -13.120 1.593 1.00 97.81 122 TYR A O 1
ATOM 1026 N N . PRO A 1 123 ? 12.755 -12.882 1.883 1.00 98.06 123 PRO A N 1
ATOM 1027 C CA . PRO A 1 123 ? 12.637 -12.208 3.181 1.00 98.06 123 PRO A CA 1
ATOM 1028 C C . PRO A 1 123 ? 11.775 -10.943 3.178 1.00 98.06 123 PRO A C 1
ATOM 1030 O O . PRO A 1 123 ? 11.162 -10.616 4.192 1.00 98.06 123 PRO A O 1
ATOM 1033 N N . ILE A 1 124 ? 11.691 -10.235 2.047 1.00 98.12 124 ILE A N 1
ATOM 1034 C CA . ILE A 1 124 ? 10.829 -9.051 1.931 1.00 98.12 124 ILE A CA 1
ATOM 1035 C C . ILE A 1 124 ? 9.352 -9.432 2.057 1.00 98.12 124 ILE A C 1
ATOM 1037 O O . ILE A 1 124 ? 8.597 -8.683 2.669 1.00 98.12 124 ILE A O 1
ATOM 1041 N N . CYS A 1 125 ? 8.941 -10.607 1.569 1.00 98.44 125 CYS A N 1
ATOM 1042 C CA . CYS A 1 125 ? 7.572 -11.083 1.757 1.00 98.44 125 CYS A CA 1
ATOM 1043 C C . CYS A 1 125 ? 7.277 -11.337 3.242 1.00 98.44 125 CYS A C 1
ATOM 1045 O O . CYS A 1 125 ? 6.231 -10.919 3.725 1.00 98.44 125 CYS A O 1
ATOM 1047 N N . ALA A 1 126 ? 8.215 -11.929 3.994 1.00 98.38 126 ALA A N 1
ATOM 1048 C CA . ALA A 1 126 ? 8.072 -12.089 5.445 1.00 98.38 126 ALA A CA 1
ATOM 1049 C C . ALA A 1 126 ? 7.997 -10.741 6.181 1.00 98.38 126 ALA A C 1
ATOM 1051 O O . ALA A 1 126 ? 7.149 -10.555 7.053 1.00 98.38 126 ALA A O 1
ATOM 1052 N N . ALA A 1 127 ? 8.843 -9.777 5.810 1.00 98.44 127 ALA A N 1
ATOM 1053 C CA . ALA A 1 127 ? 8.799 -8.434 6.383 1.00 98.44 127 ALA A CA 1
ATOM 1054 C C . ALA A 1 127 ? 7.485 -7.701 6.052 1.00 98.44 127 ALA A C 1
ATOM 1056 O O . ALA A 1 127 ? 6.935 -7.000 6.902 1.00 98.44 127 ALA A O 1
ATOM 1057 N N . MET A 1 128 ? 6.941 -7.903 4.848 1.00 98.19 128 MET A N 1
ATOM 1058 C CA . MET A 1 128 ? 5.634 -7.371 4.470 1.00 98.19 128 MET A CA 1
ATOM 1059 C C . MET A 1 128 ? 4.495 -8.010 5.275 1.00 98.19 128 MET A C 1
ATOM 1061 O O . MET A 1 128 ? 3.582 -7.303 5.691 1.00 98.19 128 MET A O 1
ATOM 1065 N N . LEU A 1 129 ? 4.555 -9.314 5.560 1.00 98.31 129 LEU A N 1
ATOM 1066 C CA . LEU A 1 129 ? 3.577 -9.974 6.434 1.00 98.31 129 LEU A CA 1
ATOM 1067 C C . LEU A 1 129 ? 3.588 -9.378 7.845 1.00 98.31 129 LEU A C 1
ATOM 1069 O O . LEU A 1 129 ? 2.531 -9.032 8.361 1.00 98.31 129 LEU A O 1
ATOM 1073 N N . ALA A 1 130 ? 4.769 -9.131 8.418 1.00 98.06 130 ALA A N 1
ATOM 1074 C CA . ALA A 1 130 ? 4.882 -8.458 9.714 1.00 98.06 130 ALA A CA 1
ATOM 1075 C C . ALA A 1 130 ? 4.307 -7.025 9.693 1.00 98.06 130 ALA A C 1
ATOM 1077 O O . ALA A 1 130 ? 3.669 -6.581 10.655 1.00 98.06 130 ALA A O 1
ATOM 1078 N N . LYS A 1 131 ? 4.493 -6.295 8.583 1.00 97.31 131 LYS A N 1
ATOM 1079 C CA . LYS A 1 131 ? 3.862 -4.984 8.374 1.00 97.31 131 LYS A CA 1
ATOM 1080 C C . LYS A 1 131 ? 2.336 -5.102 8.363 1.00 97.31 131 LYS A C 1
ATOM 1082 O O . LYS A 1 131 ? 1.671 -4.311 9.027 1.00 97.31 131 LYS A O 1
ATOM 1087 N N . ILE A 1 132 ? 1.793 -6.091 7.654 1.00 96.38 132 ILE A N 1
ATOM 1088 C CA . ILE A 1 132 ? 0.352 -6.361 7.599 1.00 96.38 132 ILE A CA 1
ATOM 1089 C C . ILE A 1 132 ? -0.202 -6.717 8.985 1.00 96.38 132 ILE A C 1
ATOM 1091 O O . ILE A 1 132 ? -1.209 -6.143 9.392 1.00 96.38 132 ILE A O 1
ATOM 1095 N N . ASP A 1 133 ? 0.486 -7.562 9.752 1.00 95.94 133 ASP A N 1
ATOM 1096 C CA . ASP A 1 133 ? 0.069 -7.922 11.112 1.00 95.94 133 ASP A CA 1
ATOM 1097 C C . ASP A 1 133 ? 0.010 -6.694 12.040 1.00 95.94 133 ASP A C 1
ATOM 1099 O O . ASP A 1 133 ? -0.897 -6.565 12.862 1.00 95.94 133 ASP A O 1
ATOM 1103 N N . THR A 1 134 ? 0.931 -5.739 11.877 1.00 94.38 134 THR A N 1
ATOM 1104 C CA . THR A 1 134 ? 0.920 -4.473 12.635 1.00 94.38 134 THR A CA 1
ATOM 1105 C C . THR A 1 134 ? -0.302 -3.610 12.286 1.00 94.38 134 THR A C 1
ATOM 1107 O O . THR A 1 134 ? -0.898 -2.973 13.162 1.00 94.38 134 THR A O 1
ATOM 1110 N N . ILE A 1 135 ? -0.703 -3.596 11.009 1.00 90.81 135 ILE A N 1
ATOM 1111 C CA . ILE A 1 135 ? -1.915 -2.903 10.549 1.00 90.81 135 ILE A CA 1
ATOM 1112 C C . ILE A 1 135 ? -3.151 -3.548 11.188 1.00 90.81 135 ILE A C 1
ATOM 1114 O O . ILE A 1 135 ? -3.973 -2.837 11.764 1.00 90.81 135 ILE A O 1
ATOM 1118 N N . GLU A 1 136 ? -3.249 -4.882 11.157 1.00 90.38 136 GLU A N 1
ATOM 1119 C CA . GLU A 1 136 ? -4.359 -5.632 11.763 1.00 90.38 136 GLU A CA 1
ATOM 1120 C C . GLU A 1 136 ? -4.473 -5.357 13.272 1.00 90.38 136 GLU A C 1
ATOM 1122 O O . GLU A 1 136 ? -5.555 -5.032 13.761 1.00 90.38 136 GLU A O 1
ATOM 1127 N N . GLN A 1 137 ? -3.357 -5.385 14.007 1.00 87.81 137 GLN A N 1
ATOM 1128 C CA . GLN A 1 137 ? -3.337 -5.090 15.446 1.00 87.81 137 GLN A CA 1
ATOM 1129 C C . GLN A 1 137 ? -3.811 -3.667 15.766 1.00 87.81 137 GLN A C 1
ATOM 1131 O O . GLN A 1 137 ? -4.549 -3.453 16.732 1.00 87.81 137 GLN A O 1
ATOM 1136 N N . THR A 1 138 ? -3.419 -2.690 14.945 1.00 85.25 138 THR A N 1
ATOM 1137 C CA . THR A 1 138 ? -3.839 -1.292 15.115 1.00 85.25 138 THR A CA 1
ATOM 1138 C C . THR A 1 138 ? -5.353 -1.152 14.936 1.00 85.25 138 THR A C 1
ATOM 1140 O O . THR A 1 138 ? -6.014 -0.488 15.739 1.00 85.25 138 THR A O 1
ATOM 1143 N N . THR A 1 139 ? -5.924 -1.816 13.927 1.00 82.56 139 THR A N 1
ATOM 1144 C CA . THR A 1 139 ? -7.376 -1.844 13.699 1.00 82.56 139 THR A CA 1
ATOM 1145 C C . THR A 1 139 ? -8.116 -2.528 14.849 1.00 82.56 139 THR A C 1
ATOM 1147 O O . THR A 1 139 ? -9.072 -1.960 15.378 1.00 82.56 139 THR A O 1
ATOM 1150 N N . MET A 1 140 ? -7.634 -3.686 15.310 1.00 79.69 140 MET A N 1
ATOM 1151 C CA . MET A 1 140 ? -8.242 -4.417 16.430 1.00 79.69 140 MET A CA 1
ATOM 1152 C C . MET A 1 140 ? -8.297 -3.585 17.720 1.00 79.69 140 MET A C 1
ATOM 1154 O O . MET A 1 140 ? -9.279 -3.643 18.464 1.00 79.69 140 MET A O 1
ATOM 1158 N N . HIS A 1 141 ? -7.268 -2.780 17.999 1.00 79.44 141 HIS A N 1
ATOM 1159 C CA . HIS A 1 141 ? -7.273 -1.896 19.165 1.00 79.44 141 HIS A CA 1
ATOM 1160 C C . HIS A 1 141 ? -8.380 -0.830 19.073 1.00 79.44 141 HIS A C 1
ATOM 1162 O O . HIS A 1 141 ? -9.083 -0.575 20.054 1.00 79.44 141 HIS A O 1
ATOM 1168 N N . ALA A 1 142 ? -8.577 -0.227 17.896 1.00 80.88 142 ALA A N 1
ATOM 1169 C CA . ALA A 1 142 ? -9.657 0.736 17.677 1.00 80.88 142 ALA A CA 1
ATOM 1170 C C . ALA A 1 142 ? -11.042 0.088 17.858 1.00 80.88 142 ALA A C 1
ATOM 1172 O O . ALA A 1 142 ? -11.905 0.641 18.542 1.00 80.88 142 ALA A O 1
ATOM 1173 N N . GLU A 1 143 ? -11.235 -1.119 17.323 1.00 87.06 143 GLU A N 1
ATOM 1174 C CA . GLU A 1 143 ? -12.470 -1.894 17.492 1.00 87.06 143 GLU A CA 1
ATOM 1175 C C . GLU A 1 143 ? -12.724 -2.275 18.955 1.00 87.06 143 GLU A C 1
ATOM 1177 O O . GLU A 1 143 ? -13.866 -2.246 19.412 1.00 87.06 143 GLU A O 1
ATOM 1182 N N . THR A 1 144 ? -11.671 -2.546 19.729 1.00 89.00 144 THR A N 1
ATOM 1183 C CA . THR A 1 144 ? -11.781 -2.847 21.166 1.00 89.00 144 THR A CA 1
ATOM 1184 C C . THR A 1 144 ? -12.350 -1.660 21.949 1.00 89.00 144 THR A C 1
ATOM 1186 O O . THR A 1 144 ? -13.206 -1.841 22.820 1.00 89.00 144 THR A O 1
ATOM 1189 N N . ALA A 1 145 ? -11.938 -0.430 21.625 1.00 87.81 145 ALA A N 1
ATOM 1190 C CA . ALA A 1 145 ? -12.498 0.772 22.243 1.00 87.81 145 ALA A CA 1
ATOM 1191 C C . ALA A 1 145 ? -13.995 0.940 21.912 1.00 87.81 145 ALA A C 1
ATOM 1193 O O . ALA A 1 145 ? -14.801 1.235 22.798 1.00 87.81 145 ALA A O 1
ATOM 1194 N N . LEU A 1 146 ? -14.385 0.679 20.659 1.00 91.69 146 LEU A N 1
ATOM 1195 C CA . LEU A 1 146 ? -15.787 0.705 20.228 1.00 91.69 146 LEU A CA 1
ATOM 1196 C C . LEU A 1 146 ? -16.622 -0.378 20.925 1.00 91.69 146 LEU A C 1
ATOM 1198 O O . LEU A 1 146 ? -17.698 -0.094 21.451 1.00 91.69 146 LEU A O 1
ATOM 1202 N N . ALA A 1 147 ? -16.111 -1.607 20.993 1.00 93.06 147 ALA A N 1
ATOM 1203 C CA . ALA A 1 147 ? -16.762 -2.708 21.693 1.00 93.06 147 ALA A CA 1
ATOM 1204 C C . ALA A 1 147 ? -16.948 -2.395 23.186 1.00 93.06 147 ALA A C 1
ATOM 1206 O O . ALA A 1 147 ? -17.997 -2.689 23.757 1.00 93.06 147 ALA A O 1
ATOM 1207 N N . THR A 1 148 ? -15.971 -1.726 23.806 1.00 94.62 148 THR A N 1
ATOM 1208 C CA . THR A 1 148 ? -16.060 -1.280 25.204 1.00 94.62 148 THR A CA 1
ATOM 1209 C C . THR A 1 148 ? -17.190 -0.269 25.401 1.00 94.62 148 THR A C 1
ATOM 1211 O O . THR A 1 148 ? -17.953 -0.391 26.359 1.00 94.62 148 THR A O 1
ATOM 1214 N N . PHE A 1 149 ? -17.355 0.690 24.483 1.00 94.44 149 PHE A N 1
ATOM 1215 C CA . PHE A 1 149 ? -18.477 1.633 24.516 1.00 94.44 149 PHE A CA 1
ATOM 1216 C C . PHE A 1 149 ? -19.830 0.912 24.439 1.00 94.44 149 PHE A C 1
ATOM 1218 O O . PHE A 1 149 ? -20.707 1.154 25.273 1.00 94.44 149 PHE A O 1
ATOM 1225 N N . LEU A 1 150 ? -19.982 -0.007 23.479 1.00 95.25 150 LEU A N 1
ATOM 1226 C CA . LEU A 1 150 ? -21.209 -0.791 23.309 1.00 95.25 150 LEU A CA 1
ATOM 1227 C C . LEU A 1 150 ? -21.518 -1.621 24.557 1.00 95.25 150 LEU A C 1
ATOM 1229 O O . LEU A 1 150 ? -22.659 -1.653 25.011 1.00 95.25 150 LEU A O 1
ATOM 1233 N N . GLN A 1 151 ? -20.498 -2.248 25.143 1.00 95.62 151 GLN A N 1
ATOM 1234 C CA . GLN A 1 151 ? -20.642 -3.053 26.349 1.00 95.62 151 GLN A CA 1
ATOM 1235 C C . GLN A 1 151 ? -21.039 -2.202 27.561 1.00 95.62 151 GLN A C 1
ATOM 1237 O O . GLN A 1 151 ? -21.951 -2.576 28.298 1.00 95.62 151 GLN A O 1
ATOM 1242 N N . TYR A 1 152 ? -20.397 -1.049 27.759 1.00 96.00 152 TYR A N 1
ATOM 1243 C CA . TYR A 1 152 ? -20.702 -0.138 28.864 1.00 96.00 152 TYR A CA 1
ATOM 1244 C C . TYR A 1 152 ? -22.126 0.431 28.774 1.00 96.00 152 TYR A C 1
ATOM 1246 O O . TYR A 1 152 ? -22.805 0.577 29.788 1.00 96.00 152 TYR A O 1
ATOM 1254 N N . ARG A 1 153 ? -22.612 0.709 27.559 1.00 94.94 153 ARG A N 1
ATOM 1255 C CA . ARG A 1 153 ? -23.960 1.246 27.308 1.00 94.94 153 ARG A CA 1
ATOM 1256 C C . ARG A 1 153 ? -25.001 0.173 26.982 1.00 94.94 153 ARG A C 1
ATOM 1258 O O . ARG A 1 153 ? -26.126 0.525 26.639 1.00 94.94 153 ARG A O 1
ATOM 1265 N N . LYS A 1 154 ? -24.670 -1.116 27.104 1.00 96.19 154 LYS A N 1
ATOM 1266 C CA . LYS A 1 154 ? -25.475 -2.237 26.590 1.00 96.19 154 LYS A CA 1
ATOM 1267 C C . LYS A 1 154 ? -26.953 -2.162 26.971 1.00 96.19 154 LYS A C 1
ATOM 1269 O O . LYS A 1 154 ? -27.808 -2.220 26.097 1.00 96.19 154 LYS A O 1
ATOM 1274 N N . THR A 1 155 ? -27.255 -2.010 28.260 1.00 94.69 155 THR A N 1
ATOM 1275 C CA . THR A 1 155 ? -28.640 -1.964 28.762 1.00 94.69 155 THR A CA 1
ATOM 1276 C C . THR A 1 155 ? -29.419 -0.791 28.169 1.00 94.69 155 THR A C 1
ATOM 1278 O O . THR A 1 155 ? -30.550 -0.967 27.729 1.00 94.69 155 THR A O 1
ATOM 1281 N N . PHE A 1 156 ? -28.799 0.390 28.113 1.00 95.50 156 PHE A N 1
ATOM 1282 C CA . PHE A 1 156 ? -29.395 1.584 27.517 1.00 95.50 156 PHE A CA 1
ATOM 1283 C C . PHE A 1 156 ? -29.626 1.408 26.013 1.00 95.50 156 PHE A C 1
ATOM 1285 O O . PHE A 1 156 ? -30.734 1.619 25.539 1.00 95.50 156 PHE A O 1
ATOM 1292 N N . LEU A 1 157 ? -28.614 0.944 25.274 1.00 95.88 157 LEU A N 1
ATOM 1293 C CA . LEU A 1 157 ? -28.713 0.706 23.832 1.00 95.88 157 LEU A CA 1
ATOM 1294 C C . LEU A 1 157 ? -29.780 -0.339 23.490 1.00 95.88 157 LEU A C 1
ATOM 1296 O O . LEU A 1 157 ? -30.510 -0.162 22.523 1.00 95.88 157 LEU A O 1
ATOM 1300 N N . HIS A 1 158 ? -29.907 -1.398 24.293 1.00 95.19 158 HIS A N 1
ATOM 1301 C CA . HIS A 1 158 ? -30.992 -2.367 24.148 1.00 95.19 158 HIS A CA 1
ATOM 1302 C C . HIS A 1 158 ? -32.356 -1.723 24.407 1.00 95.19 158 HIS A C 1
ATOM 1304 O O . HIS A 1 158 ? -33.294 -1.974 23.671 1.00 95.19 158 HIS A O 1
ATOM 1310 N N . ALA A 1 159 ? -32.483 -0.862 25.418 1.00 92.94 159 ALA A N 1
ATOM 1311 C CA . ALA A 1 159 ? -33.738 -0.158 25.658 1.00 92.94 159 ALA A CA 1
ATOM 1312 C C . ALA A 1 159 ? -34.096 0.817 24.524 1.00 92.94 159 ALA A C 1
ATOM 1314 O O . ALA A 1 159 ? -35.276 1.064 24.302 1.00 92.94 159 ALA A O 1
ATOM 1315 N N . LEU A 1 160 ? -33.114 1.341 23.785 1.00 94.81 160 LEU A N 1
ATOM 1316 C CA . LEU A 1 160 ? -33.364 2.197 22.626 1.00 94.81 160 LEU A CA 1
ATOM 1317 C C . LEU A 1 160 ? -33.937 1.454 21.411 1.00 94.81 160 LEU A C 1
ATOM 1319 O O . LEU A 1 160 ? -34.492 2.111 20.538 1.00 94.81 160 LEU A O 1
ATOM 1323 N N . THR A 1 161 ? -33.850 0.120 21.324 1.00 93.75 161 THR A N 1
ATOM 1324 C CA . THR A 1 161 ? -34.329 -0.603 20.127 1.00 93.75 161 THR A CA 1
ATOM 1325 C C . THR A 1 161 ? -35.830 -0.469 19.909 1.00 93.75 161 THR A C 1
ATOM 1327 O O . THR A 1 161 ? -36.275 -0.491 18.766 1.00 93.75 161 THR A O 1
ATOM 1330 N N . ASP A 1 162 ? -36.593 -0.282 20.988 1.00 90.25 162 ASP A N 1
ATOM 1331 C CA . ASP A 1 162 ? -38.041 -0.067 20.921 1.00 90.25 162 ASP A CA 1
ATOM 1332 C C . ASP A 1 162 ? -38.422 1.389 21.234 1.00 90.25 162 ASP A C 1
ATOM 1334 O O . ASP A 1 162 ? -39.575 1.656 21.577 1.00 90.25 162 ASP A O 1
ATOM 1338 N N . ALA A 1 163 ? -37.463 2.324 21.238 1.00 92.56 163 ALA A N 1
ATOM 1339 C CA . ALA A 1 163 ? -37.716 3.730 21.545 1.00 92.56 163 ALA A CA 1
ATOM 1340 C C . ALA A 1 163 ? -38.514 4.413 20.427 1.00 92.56 163 ALA A C 1
ATOM 1342 O O . ALA A 1 163 ? -38.286 4.199 19.235 1.00 92.56 163 ALA A O 1
ATOM 1343 N N . SER A 1 164 ? -39.463 5.251 20.828 1.00 94.62 164 SER A N 1
ATOM 1344 C CA . SER A 1 164 ? -40.263 6.068 19.921 1.00 94.62 164 SER A CA 1
ATOM 1345 C C . SER A 1 164 ? -39.507 7.325 19.478 1.00 94.62 164 SER A C 1
ATOM 1347 O O . SER A 1 164 ? -38.490 7.703 20.055 1.00 94.62 164 SER A O 1
ATOM 1349 N N . ILE A 1 165 ? -40.031 8.022 18.466 1.00 96.06 165 ILE A N 1
ATOM 1350 C CA . ILE A 1 165 ? -39.485 9.320 18.034 1.00 96.06 165 ILE A CA 1
ATOM 1351 C C . ILE A 1 165 ? -39.458 10.316 19.205 1.00 96.06 165 ILE A C 1
ATOM 1353 O O . ILE A 1 165 ? -38.466 11.018 19.381 1.00 96.06 165 ILE A O 1
ATOM 1357 N N . GLU A 1 166 ? -40.514 10.341 20.022 1.00 95.12 166 GLU A N 1
ATOM 1358 C CA . GLU A 1 166 ? -40.614 11.218 21.193 1.00 95.12 166 GLU A CA 1
ATOM 1359 C C . GLU A 1 166 ? -39.531 10.905 22.233 1.00 95.12 166 GLU A C 1
ATOM 1361 O O . GLU A 1 166 ? -38.904 11.816 22.768 1.00 95.12 166 GLU A O 1
ATOM 1366 N N . ASP A 1 167 ? -39.238 9.622 22.463 1.00 95.00 167 ASP A N 1
ATOM 1367 C CA . ASP A 1 167 ? -38.156 9.212 23.363 1.00 95.00 167 ASP A CA 1
ATOM 1368 C C . ASP A 1 167 ? -36.806 9.780 22.905 1.00 95.00 167 ASP A C 1
ATOM 1370 O O . ASP A 1 167 ? -36.054 10.328 23.711 1.00 95.00 167 ASP A O 1
ATOM 1374 N N . TYR A 1 168 ? -36.511 9.712 21.602 1.00 96.00 168 TYR A N 1
ATOM 1375 C CA . TYR A 1 168 ? -35.289 10.297 21.048 1.00 96.00 168 TYR A CA 1
ATOM 1376 C C . TYR A 1 168 ? -35.260 11.823 21.159 1.00 96.00 168 TYR A C 1
ATOM 1378 O O . TYR A 1 168 ? -34.198 12.379 21.436 1.00 96.00 168 TYR A O 1
ATOM 1386 N N . LEU A 1 169 ? -36.391 12.510 20.963 1.00 97.00 169 LEU A N 1
ATOM 1387 C CA . LEU A 1 169 ? -36.468 13.962 21.149 1.00 97.00 169 LEU A CA 1
ATOM 1388 C C . LEU A 1 169 ? -36.150 14.345 22.596 1.00 97.00 169 LEU A C 1
ATOM 1390 O O . LEU A 1 169 ? -35.298 15.201 22.816 1.00 97.00 169 LEU A O 1
ATOM 1394 N N . ARG A 1 170 ? -36.745 13.655 23.574 1.00 96.38 170 ARG A N 1
ATOM 1395 C CA . ARG A 1 170 ? -36.500 13.890 25.007 1.00 96.38 170 ARG A CA 1
ATOM 1396 C C . ARG A 1 170 ? -35.054 13.597 25.409 1.00 96.38 170 ARG A C 1
ATOM 1398 O O . ARG A 1 170 ? -34.451 14.380 26.136 1.00 96.38 170 ARG A O 1
ATOM 1405 N N . LEU A 1 171 ? -34.480 12.494 24.923 1.00 95.81 171 LEU A N 1
ATOM 1406 C CA . LEU A 1 171 ? -33.066 12.156 25.139 1.00 95.81 171 LEU A CA 1
ATOM 1407 C C . LEU A 1 171 ? -32.130 13.221 24.553 1.00 95.81 171 LEU A C 1
ATOM 1409 O O . LEU A 1 171 ? -31.155 13.607 25.195 1.00 95.81 171 LEU A O 1
ATOM 1413 N N . ASN A 1 172 ? -32.441 13.735 23.362 1.00 96.25 172 ASN A N 1
ATOM 1414 C CA . ASN A 1 172 ? -31.672 14.813 22.738 1.00 96.25 172 ASN A CA 1
ATOM 1415 C C . ASN A 1 172 ? -31.872 16.175 23.431 1.00 96.25 172 ASN A C 1
ATOM 1417 O O . ASN A 1 172 ? -30.988 17.023 23.334 1.00 96.25 172 ASN A O 1
ATOM 1421 N N . ASP A 1 173 ? -32.985 16.370 24.146 1.00 96.88 173 ASP A N 1
ATOM 1422 C CA . ASP A 1 173 ? -33.282 17.560 24.961 1.00 96.88 173 ASP A CA 1
ATOM 1423 C C . ASP A 1 173 ? -32.768 17.446 26.415 1.00 96.88 173 ASP A C 1
ATOM 1425 O O . ASP A 1 173 ? -33.033 18.298 27.260 1.00 96.88 173 ASP A O 1
ATOM 1429 N N . GLY A 1 174 ? -31.986 16.402 26.720 1.00 94.88 174 GLY A N 1
ATOM 1430 C CA . GLY A 1 174 ? -31.247 16.276 27.980 1.00 94.88 174 GLY A CA 1
ATOM 1431 C C . GLY A 1 174 ? -31.801 15.269 28.988 1.00 94.88 174 GLY A C 1
ATOM 1432 O O . GLY A 1 174 ? -31.262 15.189 30.093 1.00 94.88 174 GLY A O 1
ATOM 1433 N N . LEU A 1 175 ? -32.820 14.471 28.637 1.00 95.75 175 LEU A N 1
ATOM 1434 C CA . LEU A 1 175 ? -33.207 13.313 29.451 1.00 95.75 175 LEU A CA 1
ATOM 1435 C C . LEU A 1 175 ? -32.017 12.351 29.579 1.00 95.75 175 LEU A C 1
ATOM 1437 O O . LEU A 1 175 ? -31.396 11.973 28.582 1.00 95.75 175 LEU A O 1
ATOM 1441 N N . THR A 1 176 ? -31.696 11.941 30.807 1.00 96.25 176 THR A N 1
ATOM 1442 C CA . THR A 1 176 ? -30.537 11.076 31.040 1.00 96.25 176 THR A CA 1
ATOM 1443 C C . THR A 1 176 ? -30.831 9.619 30.652 1.00 96.25 176 THR A C 1
ATOM 1445 O O . THR A 1 176 ? -31.979 9.169 30.736 1.00 96.25 176 THR A O 1
ATOM 1448 N N . PRO A 1 177 ? -29.809 8.838 30.249 1.00 93.62 177 PRO A N 1
ATOM 1449 C CA . PRO A 1 177 ? -29.955 7.400 30.031 1.00 93.62 177 PRO A CA 1
ATOM 1450 C C . PRO A 1 177 ? -30.532 6.651 31.238 1.00 93.62 177 PRO A C 1
ATOM 1452 O O . PRO A 1 177 ? -31.299 5.704 31.067 1.00 93.62 177 PRO A O 1
ATOM 1455 N N . GLU A 1 178 ? -30.164 7.065 32.451 1.00 94.38 178 GLU A N 1
ATOM 1456 C CA . GLU A 1 178 ? -30.636 6.485 33.705 1.00 94.38 178 GLU A CA 1
ATOM 1457 C C . GLU A 1 178 ? -32.137 6.730 33.911 1.00 94.38 178 GLU A C 1
ATOM 1459 O O . GLU A 1 178 ? -32.872 5.783 34.205 1.00 94.38 178 GLU A O 1
ATOM 1464 N N . ASP A 1 179 ? -32.601 7.963 33.688 1.00 94.50 179 ASP A N 1
ATOM 1465 C CA . ASP A 1 179 ? -34.017 8.327 33.816 1.00 94.50 179 ASP A CA 1
ATOM 1466 C C . ASP A 1 179 ? -34.872 7.624 32.755 1.00 94.50 179 ASP A C 1
ATOM 1468 O O . ASP A 1 179 ? -35.917 7.051 33.068 1.00 94.50 179 ASP A O 1
ATOM 1472 N N . PHE A 1 180 ? -34.393 7.577 31.509 1.00 94.44 180 PHE A N 1
ATOM 1473 C CA . PHE A 1 180 ? -35.061 6.858 30.423 1.00 94.44 180 PHE A CA 1
ATOM 1474 C C . PHE A 1 180 ? -35.246 5.364 30.736 1.00 94.44 180 PHE A C 1
ATOM 1476 O O . PHE A 1 180 ? -36.314 4.784 30.512 1.00 94.44 180 PHE A O 1
ATOM 1483 N N . LEU A 1 181 ? -34.213 4.721 31.288 1.00 93.38 181 LEU A N 1
ATOM 1484 C CA . LEU A 1 181 ? -34.286 3.322 31.705 1.00 93.38 181 LEU A CA 1
ATOM 1485 C C . LEU A 1 181 ? -35.263 3.124 32.869 1.00 93.38 181 LEU A C 1
ATOM 1487 O O . LEU A 1 181 ? -36.030 2.157 32.862 1.00 93.38 181 LEU A O 1
ATOM 1491 N N . LEU A 1 182 ? -35.263 4.034 33.847 1.00 91.44 182 LEU A N 1
ATOM 1492 C CA . LEU A 1 182 ? -36.185 3.987 34.978 1.00 91.44 182 LEU A CA 1
ATOM 1493 C C . LEU A 1 182 ? -37.642 4.038 34.501 1.00 91.44 182 LEU A C 1
ATOM 1495 O O . LEU A 1 182 ? -38.430 3.172 34.888 1.00 91.44 182 LEU A O 1
ATOM 1499 N N . GLU A 1 183 ? -37.985 4.975 33.613 1.00 89.44 183 GLU A N 1
ATOM 1500 C CA . GLU A 1 183 ? -39.329 5.088 33.032 1.00 89.44 183 GLU A CA 1
ATOM 1501 C C . GLU A 1 183 ? -39.779 3.766 32.400 1.00 89.44 183 GLU A C 1
ATOM 1503 O O . GLU A 1 183 ? -40.847 3.245 32.730 1.00 89.44 183 GLU A O 1
ATOM 1508 N N . ARG A 1 184 ? -38.930 3.150 31.569 1.00 85.25 184 ARG A N 1
ATOM 1509 C CA . ARG A 1 184 ? -39.247 1.863 30.931 1.00 85.25 184 ARG A CA 1
ATOM 1510 C C . ARG A 1 184 ? -39.468 0.731 31.927 1.00 85.25 184 ARG A C 1
ATOM 1512 O O . ARG A 1 184 ? -40.393 -0.063 31.748 1.00 85.25 184 ARG A O 1
ATOM 1519 N N . THR A 1 185 ? -38.670 0.660 32.992 1.00 84.38 185 THR A N 1
ATOM 1520 C CA . THR A 1 185 ? -38.873 -0.361 34.035 1.00 84.38 185 THR A CA 1
ATOM 1521 C C . THR A 1 185 ? -40.174 -0.164 34.816 1.00 84.38 185 THR A C 1
ATOM 1523 O O . THR A 1 185 ? -40.791 -1.149 35.226 1.00 84.38 185 THR A O 1
ATOM 1526 N N . LEU A 1 186 ? -40.622 1.082 35.008 1.00 82.31 186 LEU A N 1
ATOM 1527 C CA . LEU A 1 186 ? -41.899 1.384 35.655 1.00 82.31 186 LEU A CA 1
ATOM 1528 C C . LEU A 1 186 ? -43.075 0.995 34.756 1.00 82.31 186 LEU A C 1
ATOM 1530 O O . LEU A 1 186 ? -43.963 0.276 35.210 1.00 82.31 186 LEU A O 1
ATOM 1534 N N . PHE A 1 187 ? -43.055 1.375 33.475 1.00 70.44 187 PHE A N 1
ATOM 1535 C CA . PHE A 1 187 ? -44.118 1.006 32.534 1.00 70.44 187 PHE A CA 1
ATOM 1536 C C . PHE A 1 187 ? -44.301 -0.513 32.419 1.00 70.44 187 PHE A C 1
ATOM 1538 O O . PHE A 1 187 ? -45.432 -0.988 32.414 1.00 70.44 187 PHE A O 1
ATOM 1545 N N . GLN A 1 188 ? -43.215 -1.294 32.425 1.00 70.38 188 GLN A N 1
ATOM 1546 C CA . GLN A 1 188 ? -43.300 -2.762 32.418 1.00 70.38 188 GLN A CA 1
ATOM 1547 C C . GLN A 1 188 ? -43.931 -3.350 33.691 1.00 70.38 188 GLN A C 1
ATOM 1549 O O . GLN A 1 188 ? -44.602 -4.376 33.617 1.00 70.38 188 GLN A O 1
ATOM 1554 N N . LYS A 1 189 ? -43.737 -2.724 34.860 1.00 72.38 189 LYS A N 1
ATOM 1555 C CA . LYS A 1 189 ? -44.301 -3.201 36.136 1.00 72.38 189 LYS A CA 1
ATOM 1556 C C . LYS A 1 189 ? -45.788 -2.891 36.311 1.00 72.38 189 LYS A C 1
ATOM 1558 O O . LYS A 1 189 ? -46.452 -3.612 37.048 1.00 72.38 189 LYS A O 1
ATOM 1563 N N . PHE A 1 190 ? -46.294 -1.836 35.674 1.00 63.31 190 PHE A N 1
ATOM 1564 C CA . PHE A 1 190 ? -47.684 -1.380 35.813 1.00 63.31 190 PHE A CA 1
ATOM 1565 C C . PHE A 1 190 ? -48.570 -1.697 34.597 1.00 63.31 190 PHE A C 1
ATOM 1567 O O . PHE A 1 190 ? -49.740 -1.332 34.594 1.00 63.31 190 PHE A O 1
ATOM 1574 N N . ALA A 1 191 ? -48.039 -2.384 33.581 1.00 59.44 191 ALA A N 1
ATOM 1575 C CA . ALA A 1 191 ? -48.793 -2.867 32.420 1.00 59.44 191 ALA A CA 1
ATOM 1576 C C . ALA A 1 191 ? -49.473 -4.244 32.637 1.00 59.44 191 ALA A C 1
ATOM 1578 O O . ALA A 1 1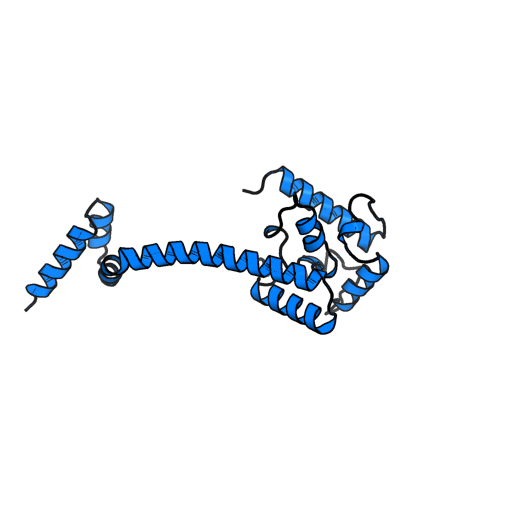91 ? -49.828 -4.900 31.657 1.00 59.44 191 ALA A O 1
ATOM 1579 N N . VAL A 1 192 ? -49.633 -4.686 33.895 1.00 47.25 192 VAL A N 1
ATOM 1580 C CA . VAL A 1 192 ? -50.371 -5.906 34.299 1.00 47.25 192 VAL A CA 1
ATOM 1581 C C . VAL A 1 192 ? -51.787 -5.552 34.728 1.00 47.25 192 VAL A C 1
ATOM 1583 O O . VAL A 1 192 ? -51.925 -4.590 35.516 1.00 47.25 192 VAL A O 1
#

Secondary structure (DSSP, 8-state):
---HHHHHHHHHHHHHHHHHHTS----TTTGGGS-S-HHHHHHHHHTT--TT--GGGBTTTEEEEESS-GGGS-TTSHHHHHHHTSGGGEEEEE-SS--S--PPPHHHHHHHHHHHHHHH--HHHHHHHHHHHHHHHHHHHHHHHHHHHHHHTHHHHHHHTT--HHHHHHHHTT--HHHHHHHHHHHHHH--

Foldseek 3Di:
DPDPVVVVLVVVLQVQLCCCALVVDHDPVQVQLQADHNVVLNVLAVVQDDDPDDSVCEPPFKYKDFLPHPVLADPVDPLSSSLRNHSLRIYIDTPPDDPPPPRPPLVNSLVSLVVVCVVPVDVSSVVVNVSSVVVVVVVVVVVVVVVVVCVVCVLLVVLCVPDDPVNVVVVVVPDDSVNSSVVVVVCVVPVD